Protein AF-A0A7S7NWV6-F1 (afdb_monomer_lite)

Radius of gyration: 22.55 Å; chains: 1; bounding box: 55×30×68 Å

Foldseek 3Di:
DWDWDLVPKDKDFKDFADFFDWDFDPQWKIKTKHGKIKIKIKTKIADDDFFAFQQWKKWAKFKKKAWQFWKFKWADPDQLQAIKIWGPGHRAMFTAADPPDPARGNFHEDPDDLDDEGMDIGDRNHGQHPVRMDIGMYMYMDMDMDIDTQWDQQPPRRGITGTFKTWTKMKMKMWIWMAGSVRDIWTSKIWIKMFTWIWGWDADPVRGIDTDDTPDTHIDTPRDIDGTADPPPNGGPCSRPPVGHHPVPDDPPSIDMDGDSDGDD

pLDDT: mean 85.62, std 13.42, range [35.78, 97.75]

Organism: Paludibaculum fermentans (NCBI:txid1473598)

Structure (mmCIF, N/CA/C/O backbone):
data_AF-A0A7S7NWV6-F1
#
_entry.id   AF-A0A7S7NWV6-F1
#
loop_
_atom_site.group_PDB
_atom_site.id
_atom_site.type_symbol
_atom_site.label_atom_id
_atom_site.label_alt_id
_atom_site.label_comp_id
_atom_site.label_asym_id
_atom_site.label_entity_id
_atom_site.label_seq_id
_atom_site.pdbx_PDB_ins_code
_atom_site.Cartn_x
_atom_site.Cartn_y
_atom_site.Cartn_z
_atom_site.occupancy
_atom_site.B_iso_or_equiv
_atom_site.auth_seq_id
_atom_site.auth_comp_id
_atom_site.auth_asym_id
_atom_site.auth_atom_id
_atom_site.pdbx_PDB_model_num
ATOM 1 N N . MET A 1 1 ? 13.668 2.605 -32.576 1.00 64.75 1 MET A N 1
ATOM 2 C CA . MET A 1 1 ? 12.872 3.018 -31.399 1.00 64.75 1 MET A CA 1
ATOM 3 C C . MET A 1 1 ? 13.560 2.410 -30.192 1.00 64.75 1 MET A C 1
ATOM 5 O O . MET A 1 1 ? 13.943 1.255 -30.305 1.00 64.75 1 MET A O 1
ATOM 9 N N . ALA A 1 2 ? 13.791 3.171 -29.120 1.00 67.25 2 ALA A N 1
ATOM 10 C CA . ALA A 1 2 ? 14.415 2.619 -27.915 1.00 67.25 2 ALA A CA 1
ATOM 11 C C . ALA A 1 2 ? 13.516 1.540 -27.298 1.00 67.25 2 ALA A C 1
ATOM 13 O O . ALA A 1 2 ? 12.295 1.712 -27.275 1.00 67.25 2 ALA A O 1
ATOM 14 N N . VAL A 1 3 ? 14.117 0.464 -26.799 1.00 74.62 3 VAL A N 1
ATOM 15 C CA . VAL A 1 3 ? 13.415 -0.651 -26.152 1.00 74.62 3 VAL A CA 1
ATOM 16 C C . VAL A 1 3 ? 13.916 -0.768 -24.713 1.00 74.62 3 VAL A C 1
ATOM 18 O O . VAL A 1 3 ? 15.079 -0.483 -24.426 1.00 74.62 3 VAL A O 1
ATOM 21 N N . VAL A 1 4 ? 13.042 -1.159 -23.786 1.00 73.69 4 VAL A N 1
ATOM 22 C CA . VAL A 1 4 ? 13.462 -1.506 -22.421 1.00 73.69 4 VAL A CA 1
ATOM 23 C C . VAL A 1 4 ? 14.217 -2.823 -22.469 1.00 73.69 4 VAL A C 1
ATOM 25 O O . VAL A 1 4 ? 13.665 -3.835 -22.905 1.00 73.69 4 VAL A O 1
ATOM 28 N N . ASP A 1 5 ? 15.455 -2.831 -21.984 1.00 76.19 5 ASP A N 1
ATOM 29 C CA . ASP A 1 5 ? 16.195 -4.079 -21.856 1.00 76.19 5 ASP A CA 1
ATOM 30 C C . ASP A 1 5 ? 15.839 -4.777 -20.544 1.00 76.19 5 ASP A C 1
ATOM 32 O O . ASP A 1 5 ? 16.356 -4.468 -19.468 1.00 76.19 5 ASP A O 1
ATOM 36 N N . LEU A 1 6 ? 14.954 -5.764 -20.654 1.00 69.38 6 LEU A N 1
ATOM 37 C CA . LEU A 1 6 ? 14.535 -6.597 -19.531 1.00 69.38 6 LEU A CA 1
ATOM 38 C C . LEU A 1 6 ? 15.690 -7.415 -18.930 1.00 69.38 6 LEU A C 1
ATOM 40 O O . LEU A 1 6 ? 15.583 -7.834 -17.776 1.00 69.38 6 LEU A O 1
ATOM 44 N N . ASN A 1 7 ? 16.782 -7.636 -19.671 1.00 66.81 7 ASN A N 1
ATOM 45 C CA . ASN A 1 7 ? 17.938 -8.399 -19.196 1.00 66.81 7 ASN A CA 1
ATOM 46 C C . ASN A 1 7 ? 18.881 -7.569 -18.314 1.00 66.81 7 ASN A C 1
ATOM 48 O O . ASN A 1 7 ? 19.654 -8.149 -17.557 1.00 66.81 7 ASN A O 1
ATOM 52 N N . ASN A 1 8 ? 18.807 -6.237 -18.383 1.00 69.19 8 ASN A N 1
ATOM 53 C CA . ASN A 1 8 ? 19.641 -5.317 -17.600 1.00 69.19 8 ASN A CA 1
ATOM 54 C C . ASN A 1 8 ? 18.830 -4.470 -16.611 1.00 69.19 8 ASN A C 1
ATOM 56 O O . ASN A 1 8 ? 19.295 -3.447 -16.116 1.00 69.19 8 ASN A O 1
ATOM 60 N N . LEU A 1 9 ? 17.619 -4.918 -16.292 1.00 82.38 9 LEU A N 1
ATOM 61 C CA . LEU A 1 9 ? 16.821 -4.357 -15.217 1.00 82.38 9 LEU A CA 1
ATOM 62 C C . LEU A 1 9 ? 17.357 -4.807 -13.856 1.00 82.38 9 LEU A C 1
ATOM 64 O O . LEU A 1 9 ? 17.294 -5.996 -13.519 1.00 82.38 9 LEU A O 1
ATOM 68 N N . VAL A 1 10 ? 17.773 -3.848 -13.032 1.00 83.62 10 VAL A N 1
ATOM 69 C CA . VAL A 1 10 ? 18.202 -4.108 -11.657 1.00 83.62 10 VAL A CA 1
ATOM 70 C C . VAL A 1 10 ? 17.206 -3.469 -10.704 1.00 83.62 10 VAL A C 1
ATOM 72 O O . VAL A 1 10 ? 17.190 -2.261 -10.517 1.00 83.62 10 VAL A O 1
ATOM 75 N N . MET A 1 11 ? 16.370 -4.293 -10.078 1.00 87.31 11 MET A N 1
ATOM 76 C CA . MET A 1 11 ? 15.555 -3.869 -8.942 1.00 87.31 11 MET A CA 1
ATOM 77 C C . MET A 1 11 ? 16.229 -4.351 -7.664 1.00 87.31 11 MET A C 1
ATOM 79 O O . MET A 1 11 ? 16.488 -5.552 -7.516 1.00 87.31 11 MET A O 1
ATOM 83 N N . THR A 1 12 ? 16.525 -3.428 -6.750 1.00 85.19 12 THR A N 1
ATOM 84 C CA . THR A 1 12 ? 17.048 -3.803 -5.438 1.00 85.19 12 THR A CA 1
ATOM 85 C C . THR A 1 12 ? 15.957 -4.530 -4.662 1.00 85.19 12 THR A C 1
ATOM 87 O O . THR A 1 12 ? 14.756 -4.342 -4.883 1.00 85.19 12 THR A O 1
ATOM 90 N N . ARG A 1 13 ? 16.360 -5.434 -3.763 1.00 87.50 13 ARG A N 1
ATOM 91 C CA . ARG A 1 13 ? 15.384 -6.075 -2.881 1.00 87.50 13 ARG A CA 1
ATOM 92 C C . ARG A 1 13 ? 14.704 -4.988 -2.043 1.00 87.50 13 ARG A C 1
ATOM 94 O O . ARG A 1 13 ? 15.428 -4.201 -1.434 1.00 87.50 13 ARG A O 1
ATOM 101 N N . PRO A 1 14 ? 13.361 -4.965 -1.977 1.00 92.12 14 PRO A N 1
ATOM 102 C CA . PRO A 1 14 ? 12.652 -4.058 -1.094 1.00 92.12 14 PRO A CA 1
ATOM 103 C C . PRO A 1 14 ? 13.135 -4.219 0.345 1.00 92.12 14 PRO A C 1
ATOM 105 O O . PRO A 1 14 ? 13.488 -5.324 0.772 1.00 92.12 14 PRO A O 1
ATOM 108 N N . VAL A 1 15 ? 13.135 -3.122 1.091 1.00 94.25 15 VAL A N 1
ATOM 109 C CA . VAL A 1 15 ? 13.582 -3.090 2.484 1.00 94.25 15 VAL A CA 1
ATOM 110 C C . VAL A 1 15 ? 12.490 -2.545 3.392 1.00 94.25 15 VAL A C 1
ATOM 112 O O . VAL A 1 15 ? 11.747 -1.636 3.023 1.00 94.25 15 VAL A O 1
ATOM 115 N N . VAL A 1 16 ? 12.414 -3.103 4.601 1.00 94.69 16 VAL A N 1
ATOM 116 C CA . VAL A 1 16 ? 11.597 -2.571 5.696 1.00 94.69 16 VAL A CA 1
ATOM 117 C C . VAL A 1 16 ? 12.458 -1.597 6.499 1.00 94.69 16 VAL A C 1
ATOM 119 O O . VAL A 1 16 ? 13.524 -1.975 6.987 1.00 94.69 16 VAL A O 1
ATOM 122 N N . ILE A 1 17 ? 12.009 -0.354 6.651 1.00 94.81 17 ILE A N 1
ATOM 123 C CA . ILE A 1 17 ? 12.721 0.705 7.369 1.00 94.81 17 ILE A CA 1
ATOM 124 C C . ILE A 1 17 ? 11.932 1.089 8.623 1.00 94.81 17 ILE A C 1
ATOM 126 O O . ILE A 1 17 ? 10.807 1.595 8.555 1.00 94.81 17 ILE A O 1
ATOM 130 N N . GLY A 1 18 ? 12.571 0.897 9.778 1.00 93.06 18 GLY A N 1
ATOM 131 C CA . GLY A 1 18 ? 12.013 1.228 11.087 1.00 93.06 18 GLY A CA 1
ATOM 132 C C . GLY A 1 18 ? 10.912 0.267 11.557 1.00 93.06 18 GLY A C 1
ATOM 133 O O . GLY A 1 18 ? 10.582 -0.705 10.876 1.00 93.06 18 GLY A O 1
ATOM 134 N N . PRO A 1 19 ? 10.357 0.500 12.756 1.00 94.25 19 PRO A N 1
ATOM 135 C CA . PRO A 1 19 ? 9.279 -0.315 13.290 1.00 94.25 19 PRO A CA 1
ATOM 136 C C . PRO A 1 19 ? 7.903 0.157 12.794 1.00 94.25 19 PRO A C 1
ATOM 138 O O . PRO A 1 19 ? 7.694 1.319 12.454 1.00 94.25 19 PRO A O 1
ATOM 141 N N . THR A 1 20 ? 6.922 -0.746 12.839 1.00 92.06 20 THR A N 1
ATOM 142 C CA . THR A 1 20 ? 5.502 -0.347 12.898 1.00 92.06 20 THR A CA 1
ATOM 143 C C . THR A 1 20 ? 5.280 0.370 14.220 1.00 92.06 20 THR A C 1
ATOM 145 O O . THR A 1 20 ? 5.753 -0.137 15.222 1.00 92.06 20 THR A O 1
ATOM 148 N N . GLU A 1 21 ? 4.595 1.502 14.280 1.00 93.00 21 GLU A N 1
ATOM 149 C CA . GLU A 1 21 ? 4.395 2.353 15.461 1.00 93.00 21 GLU A CA 1
ATOM 150 C C . GLU A 1 21 ? 2.905 2.508 15.785 1.00 93.00 21 GLU A C 1
ATOM 152 O O . GLU A 1 21 ? 2.052 2.439 14.900 1.00 93.00 21 GLU A O 1
ATOM 157 N N . ILE A 1 22 ? 2.604 2.721 17.069 1.00 90.88 22 ILE A N 1
ATOM 158 C CA . ILE A 1 22 ? 1.273 3.086 17.554 1.00 90.88 22 ILE A CA 1
ATOM 159 C C . ILE A 1 22 ? 1.381 4.451 18.217 1.00 90.88 22 ILE A C 1
ATOM 161 O O . ILE A 1 22 ? 1.966 4.567 19.295 1.00 90.88 22 ILE A O 1
ATOM 165 N N . ASP A 1 23 ? 0.767 5.452 17.597 1.00 89.75 23 ASP A N 1
ATOM 166 C CA . ASP A 1 23 ? 0.730 6.809 18.128 1.00 89.75 23 ASP A CA 1
ATOM 167 C C . ASP A 1 23 ? -0.620 7.090 18.780 1.00 89.75 23 ASP A C 1
ATOM 169 O O . ASP A 1 23 ? -1.681 6.982 18.163 1.00 89.75 23 ASP A O 1
ATOM 173 N N . LEU A 1 24 ? -0.581 7.466 20.056 1.00 84.69 24 LEU A N 1
ATOM 174 C CA . LEU A 1 24 ? -1.758 7.854 20.827 1.00 84.69 24 LEU A CA 1
ATOM 175 C C . LEU A 1 24 ? -1.898 9.382 20.792 1.00 84.69 24 LEU A C 1
ATOM 177 O O . LEU A 1 24 ? -1.331 10.081 21.636 1.00 84.69 24 LEU A O 1
ATOM 181 N N . HIS A 1 25 ? -2.670 9.907 19.840 1.00 78.44 25 HIS A N 1
ATOM 182 C CA . HIS A 1 25 ? -2.920 11.348 19.708 1.00 78.44 25 HIS A CA 1
ATOM 183 C C . HIS A 1 25 ? -3.892 11.830 20.781 1.00 78.44 25 HIS A C 1
ATOM 185 O O . HIS A 1 25 ? -5.089 11.564 20.672 1.00 78.44 25 HIS A O 1
ATOM 191 N N . LEU A 1 26 ? -3.368 12.511 21.812 1.00 65.12 26 LEU A N 1
ATOM 192 C CA . LEU A 1 26 ? -4.069 13.297 22.853 1.00 65.12 26 LEU A CA 1
ATOM 193 C C . LEU A 1 26 ? -5.529 12.882 23.154 1.00 65.12 26 LEU A C 1
ATOM 195 O O . LEU A 1 26 ? -6.420 13.714 23.265 1.00 65.12 26 LEU A O 1
ATOM 199 N N . GLY A 1 27 ? -5.790 11.580 23.302 1.00 64.44 27 GLY A N 1
ATOM 200 C CA . GLY A 1 27 ? -7.101 11.048 23.677 1.00 64.44 27 GLY A CA 1
ATOM 201 C C . GLY A 1 27 ? -8.178 11.001 22.585 1.00 64.44 27 GLY A C 1
ATOM 202 O O . GLY A 1 27 ? -9.287 10.580 22.908 1.00 64.44 27 GLY A O 1
ATOM 203 N N . HIS A 1 28 ? -7.896 11.350 21.325 1.00 80.19 28 HIS A N 1
ATOM 204 C CA . HIS A 1 28 ? -8.899 11.364 20.244 1.00 80.19 28 HIS A CA 1
ATOM 205 C C . HIS A 1 28 ? -8.789 10.179 19.280 1.00 80.19 28 HIS A C 1
ATOM 207 O O . HIS A 1 28 ? -9.811 9.635 18.850 1.00 80.19 28 HIS A O 1
ATOM 213 N N . ALA A 1 29 ? -7.566 9.758 18.959 1.00 89.38 29 ALA A N 1
ATOM 214 C CA . ALA A 1 29 ? -7.330 8.655 18.039 1.00 89.38 29 ALA A CA 1
ATOM 215 C C . ALA A 1 29 ? -6.065 7.870 18.395 1.00 89.38 29 ALA A C 1
ATOM 217 O O . ALA A 1 29 ? -5.102 8.407 18.944 1.00 89.38 29 ALA A O 1
ATOM 218 N N . VAL A 1 30 ? -6.090 6.590 18.048 1.00 91.31 30 VAL A N 1
ATOM 219 C CA . VAL A 1 30 ? -4.920 5.731 17.921 1.00 91.31 30 VAL A CA 1
ATOM 220 C C . VAL A 1 30 ? -4.566 5.681 16.444 1.00 91.31 30 VAL A C 1
ATOM 222 O O . VAL A 1 30 ? -5.422 5.366 15.623 1.00 91.31 30 VAL A O 1
ATOM 225 N N . GLN A 1 31 ? -3.327 6.003 16.096 1.00 91.81 31 GLN A N 1
ATOM 226 C CA . GLN A 1 31 ? -2.833 5.896 14.731 1.00 91.81 31 GLN A CA 1
ATOM 227 C C . GLN A 1 31 ? -1.877 4.710 14.640 1.00 91.81 31 GLN A C 1
ATOM 229 O O . GLN A 1 31 ? -0.793 4.730 15.223 1.00 91.81 31 GLN A O 1
ATOM 234 N N . LEU A 1 32 ? -2.284 3.679 13.902 1.00 92.12 32 LEU A N 1
ATOM 235 C CA . LEU A 1 32 ? -1.377 2.635 13.447 1.00 92.12 32 LEU A CA 1
ATOM 236 C C . LEU A 1 32 ? -0.550 3.211 12.302 1.00 92.12 32 LEU A C 1
ATOM 238 O O . LEU A 1 32 ? -1.115 3.657 11.307 1.00 92.12 32 LEU A O 1
ATOM 242 N N . LYS A 1 33 ? 0.773 3.219 12.444 1.00 92.75 33 LYS A N 1
ATOM 243 C CA . LYS A 1 33 ? 1.711 3.609 11.389 1.00 92.75 33 LYS A CA 1
ATOM 244 C C . LYS A 1 33 ? 2.568 2.401 11.066 1.00 92.75 33 LYS A C 1
ATOM 246 O O . LYS A 1 33 ? 3.283 1.926 11.941 1.00 92.75 33 LYS A O 1
ATOM 251 N N . SER A 1 34 ? 2.524 1.886 9.848 1.00 93.69 34 SER A N 1
ATOM 252 C CA . SER A 1 34 ? 3.386 0.764 9.481 1.00 93.69 34 SER A CA 1
ATOM 253 C C . SER A 1 34 ? 4.875 1.141 9.570 1.00 93.69 34 SER A C 1
ATOM 255 O O . SER A 1 34 ? 5.255 2.323 9.630 1.00 93.69 34 SER A O 1
ATOM 257 N N . ALA A 1 35 ? 5.730 0.117 9.536 1.00 94.06 35 ALA A N 1
ATOM 258 C CA . ALA A 1 35 ? 7.106 0.311 9.095 1.00 94.06 35 ALA A CA 1
ATOM 259 C C . ALA A 1 35 ? 7.098 0.801 7.640 1.00 94.06 35 ALA A C 1
ATOM 261 O O . ALA A 1 35 ? 6.171 0.488 6.887 1.00 94.06 35 ALA A O 1
ATOM 262 N N . ARG A 1 36 ? 8.115 1.567 7.246 1.00 94.44 36 ARG A N 1
ATOM 263 C CA . ARG A 1 36 ? 8.219 2.033 5.861 1.00 94.44 36 ARG A CA 1
ATOM 264 C C . ARG A 1 36 ? 8.681 0.882 4.975 1.00 94.44 36 ARG A C 1
ATOM 266 O O . ARG A 1 36 ? 9.603 0.165 5.358 1.00 94.44 36 ARG A O 1
ATOM 273 N N . ILE A 1 37 ? 8.093 0.733 3.798 1.00 94.44 37 ILE A N 1
ATOM 274 C CA . ILE A 1 37 ? 8.657 -0.075 2.718 1.00 94.44 37 ILE A CA 1
ATOM 275 C C . ILE A 1 37 ? 9.343 0.859 1.743 1.00 94.44 37 ILE A C 1
ATOM 277 O O . ILE A 1 37 ? 8.758 1.854 1.330 1.00 94.44 37 ILE A O 1
ATOM 281 N N . ARG A 1 38 ? 10.572 0.524 1.357 1.00 94.00 38 ARG A N 1
ATOM 282 C CA . ARG A 1 38 ? 11.276 1.199 0.270 1.00 94.00 38 ARG A CA 1
ATOM 283 C C . ARG A 1 38 ? 11.664 0.195 -0.799 1.00 94.00 38 ARG A C 1
ATOM 285 O O . ARG A 1 38 ? 12.173 -0.880 -0.481 1.00 94.00 38 ARG A O 1
ATOM 292 N N . ALA A 1 39 ? 11.445 0.570 -2.052 1.00 93.94 39 ALA A N 1
ATOM 293 C CA . ALA A 1 39 ? 11.905 -0.177 -3.211 1.00 93.94 39 ALA A CA 1
ATOM 294 C C . ALA A 1 39 ? 12.554 0.777 -4.212 1.00 93.94 39 ALA A C 1
ATOM 296 O O . ALA A 1 39 ? 12.049 1.874 -4.452 1.00 93.94 39 ALA A O 1
ATOM 297 N N . GLU A 1 40 ? 13.666 0.341 -4.792 1.00 93.75 40 GLU A N 1
ATOM 298 C CA . GLU A 1 40 ? 14.463 1.112 -5.740 1.00 93.75 40 GLU A CA 1
ATOM 299 C C . GLU A 1 40 ? 14.782 0.239 -6.957 1.00 93.75 40 GLU A C 1
ATOM 301 O O . GLU A 1 40 ? 14.931 -0.984 -6.848 1.00 93.75 40 GLU A O 1
ATOM 306 N N . ALA A 1 41 ? 14.876 0.849 -8.133 1.00 92.81 41 ALA A N 1
ATOM 307 C CA . ALA A 1 41 ? 15.274 0.150 -9.341 1.00 92.81 41 ALA A CA 1
ATOM 308 C C . ALA A 1 41 ? 15.989 1.067 -10.326 1.00 92.81 41 ALA A C 1
ATOM 310 O O . ALA A 1 41 ? 15.588 2.208 -10.534 1.00 92.81 41 ALA A O 1
ATOM 311 N N . ASP A 1 42 ? 16.980 0.501 -10.998 1.00 91.19 42 ASP A N 1
ATOM 312 C CA . ASP A 1 42 ? 17.606 1.077 -12.173 1.00 91.19 42 ASP A CA 1
ATOM 313 C C . ASP A 1 42 ? 17.025 0.401 -13.416 1.00 91.19 42 ASP A C 1
ATOM 315 O O . ASP A 1 42 ? 17.098 -0.822 -13.593 1.00 91.19 42 ASP A O 1
ATOM 319 N N . VAL A 1 43 ? 16.417 1.209 -14.282 1.00 88.31 43 VAL A N 1
ATOM 320 C CA . VAL A 1 43 ? 15.821 0.773 -15.544 1.00 88.31 43 VAL A CA 1
ATOM 321 C C . VAL A 1 43 ? 16.665 1.289 -16.698 1.00 88.31 43 VAL A C 1
ATOM 323 O O . VAL A 1 43 ? 16.827 2.498 -16.861 1.00 88.31 43 VAL A O 1
ATOM 326 N N . THR A 1 44 ? 17.179 0.380 -17.525 1.00 87.38 44 THR A N 1
ATOM 327 C CA . THR A 1 44 ? 17.987 0.736 -18.695 1.00 87.38 44 THR A CA 1
ATOM 328 C C . THR A 1 44 ? 17.198 0.580 -19.994 1.00 87.38 44 THR A C 1
ATOM 330 O O . THR A 1 44 ? 16.687 -0.491 -20.321 1.00 87.38 44 THR A O 1
ATOM 333 N N . LEU A 1 45 ? 17.141 1.662 -20.768 1.00 82.75 45 LEU A N 1
ATOM 334 C CA . LEU A 1 45 ? 16.754 1.651 -22.175 1.00 82.75 45 LEU A CA 1
ATOM 335 C C . LEU A 1 45 ? 17.970 1.311 -23.042 1.00 82.75 45 LEU A C 1
ATOM 337 O O . LEU A 1 45 ? 19.043 1.896 -22.855 1.00 82.75 45 LEU A O 1
ATOM 341 N N . MET A 1 46 ? 17.790 0.403 -24.002 1.00 77.94 46 MET A N 1
ATOM 342 C CA . MET A 1 46 ? 18.808 -0.005 -24.975 1.00 77.94 46 MET A CA 1
ATOM 343 C C . MET A 1 46 ? 18.336 0.169 -26.418 1.00 77.94 46 MET A C 1
ATOM 345 O O . MET A 1 46 ? 17.184 0.525 -26.690 1.00 77.94 46 MET A O 1
ATOM 349 N N . ASP A 1 47 ? 19.279 -0.056 -27.335 1.00 68.06 47 ASP A N 1
ATOM 350 C CA . ASP A 1 47 ? 19.076 -0.124 -28.786 1.00 68.06 47 ASP A CA 1
ATOM 351 C C . ASP A 1 47 ? 18.456 1.144 -29.389 1.00 68.06 47 ASP A C 1
ATOM 353 O O . ASP A 1 47 ? 17.827 1.153 -30.451 1.00 68.06 47 ASP A O 1
ATOM 357 N N . GLY A 1 48 ? 18.663 2.264 -28.702 1.00 67.75 48 GLY A N 1
ATOM 358 C CA . GLY A 1 48 ? 18.410 3.579 -29.243 1.00 67.75 48 GLY A CA 1
ATOM 359 C C . GLY A 1 48 ? 19.468 3.969 -30.261 1.00 67.75 48 GLY A C 1
ATOM 360 O O . GLY A 1 48 ? 20.652 3.706 -30.063 1.00 67.75 48 GLY A O 1
ATOM 361 N N . ILE A 1 49 ? 19.061 4.662 -31.324 1.00 76.69 49 ILE A N 1
ATOM 362 C CA . ILE A 1 49 ? 20.020 5.321 -32.214 1.00 76.69 49 ILE A CA 1
ATOM 363 C C . ILE A 1 49 ? 20.711 6.409 -31.376 1.00 76.69 49 ILE A C 1
ATOM 365 O O . ILE A 1 49 ? 20.000 7.265 -30.838 1.00 76.69 49 ILE A O 1
ATOM 369 N N . PRO A 1 50 ? 22.045 6.404 -31.216 1.00 79.19 50 PRO A N 1
ATOM 370 C CA . PRO A 1 50 ? 22.743 7.467 -30.501 1.00 79.19 50 PRO A CA 1
ATOM 371 C C . PRO A 1 50 ? 22.326 8.856 -30.998 1.00 79.19 50 PRO A C 1
ATOM 373 O O . PRO A 1 50 ? 22.248 9.087 -32.204 1.00 79.19 50 PRO A O 1
ATOM 376 N N . GLY A 1 51 ? 22.007 9.772 -30.081 1.00 69.81 51 GLY A N 1
ATOM 377 C CA . GLY A 1 51 ? 21.515 11.114 -30.420 1.00 69.81 51 GLY A CA 1
ATOM 378 C C . GLY A 1 51 ? 20.039 11.192 -30.837 1.00 69.81 51 GLY A C 1
ATOM 379 O O . GLY A 1 51 ? 19.509 12.296 -30.943 1.00 69.81 51 GLY A O 1
ATOM 380 N N . SER A 1 52 ? 19.346 10.061 -31.016 1.00 77.31 52 SER A N 1
ATOM 381 C CA . SER A 1 52 ? 17.879 10.051 -31.073 1.00 77.31 52 SER A CA 1
ATOM 382 C C . SER A 1 52 ? 17.278 10.272 -29.686 1.00 77.31 52 SER A C 1
ATOM 384 O O . SER A 1 52 ? 17.968 10.175 -28.669 1.00 77.31 52 SER A O 1
ATOM 386 N N . PHE A 1 53 ? 15.987 10.581 -29.641 1.00 79.50 53 PHE A N 1
ATOM 387 C CA . PHE A 1 53 ? 15.309 10.938 -28.403 1.00 79.50 53 PHE A CA 1
ATOM 388 C C . PHE A 1 53 ? 14.456 9.800 -27.842 1.00 79.50 53 PHE A C 1
ATOM 390 O O . PHE A 1 53 ? 13.886 9.001 -28.585 1.00 79.50 53 PHE A O 1
ATOM 397 N N . THR A 1 54 ? 14.340 9.753 -26.515 1.00 71.12 54 THR A N 1
ATOM 398 C CA . THR A 1 54 ? 13.622 8.696 -25.781 1.00 71.12 54 THR A CA 1
ATOM 399 C C . THR A 1 54 ? 12.101 8.801 -25.909 1.00 71.12 54 THR A C 1
ATOM 401 O O . THR A 1 54 ? 11.410 7.801 -25.796 1.00 71.12 54 THR A O 1
ATOM 404 N N . GLY A 1 55 ? 11.557 9.979 -26.211 1.00 71.56 55 GLY A N 1
ATOM 405 C CA . GLY A 1 55 ? 10.167 10.118 -26.646 1.00 71.56 55 GLY A CA 1
ATOM 406 C C . GLY A 1 55 ? 9.081 9.917 -25.582 1.00 71.56 55 GLY A C 1
ATOM 407 O O . GLY A 1 55 ? 8.059 9.358 -25.926 1.00 71.56 55 GLY A O 1
ATOM 408 N N . SER A 1 56 ? 9.206 10.406 -24.343 1.00 84.25 56 SER A N 1
ATOM 409 C CA . SER A 1 56 ? 8.126 10.334 -23.319 1.00 84.25 56 SER A CA 1
ATOM 410 C C . SER A 1 56 ? 7.898 8.974 -22.649 1.00 84.25 56 SER A C 1
ATOM 412 O O . SER A 1 56 ? 6.799 8.716 -22.154 1.00 84.25 56 SER A O 1
ATOM 414 N N . TRP A 1 57 ? 8.918 8.114 -22.577 1.00 89.81 57 TRP A N 1
ATOM 415 C CA . TRP A 1 57 ? 8.865 6.941 -21.695 1.00 89.81 57 TRP A CA 1
ATOM 416 C C . TRP A 1 57 ? 8.563 7.339 -20.249 1.00 89.81 57 TRP A C 1
ATOM 418 O O . TRP A 1 57 ? 9.084 8.345 -19.758 1.00 89.81 57 TRP A O 1
ATOM 428 N N . LYS A 1 58 ? 7.783 6.504 -19.558 1.00 91.56 58 LYS A N 1
ATOM 429 C CA . LYS A 1 58 ? 7.584 6.611 -18.109 1.00 91.56 58 LYS A CA 1
ATOM 430 C C . LYS A 1 58 ? 8.049 5.357 -17.388 1.00 91.56 58 LYS A C 1
ATOM 432 O O . LYS A 1 58 ? 7.858 4.256 -17.900 1.00 91.56 58 LYS A O 1
ATOM 437 N N . PHE A 1 59 ? 8.593 5.529 -16.192 1.00 92.31 59 PHE 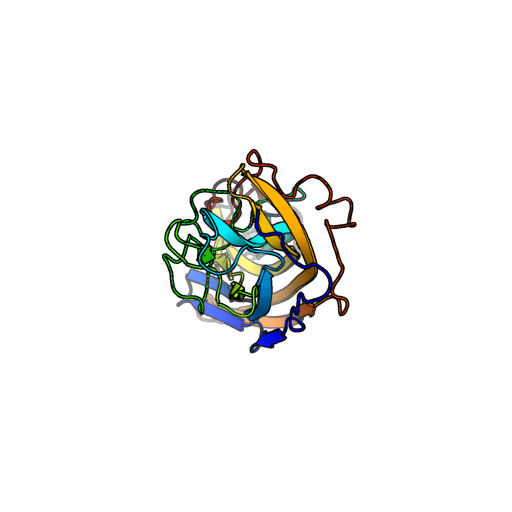A N 1
ATOM 438 C CA . PHE A 1 59 ? 9.011 4.456 -15.297 1.00 92.31 59 PHE A CA 1
ATOM 439 C C . PHE A 1 59 ? 8.537 4.766 -13.891 1.00 92.31 59 PHE A C 1
ATOM 441 O O . PHE A 1 59 ? 8.679 5.891 -13.424 1.00 92.31 59 PHE A O 1
ATOM 448 N N . GLY A 1 60 ? 8.006 3.778 -13.193 1.00 93.81 60 GLY A N 1
ATOM 449 C CA . GLY A 1 60 ? 7.545 3.997 -11.834 1.00 93.81 60 GLY A CA 1
ATOM 450 C C . GLY A 1 60 ? 6.925 2.755 -11.239 1.00 93.81 60 GLY A C 1
ATOM 451 O O . GLY A 1 60 ? 6.961 1.669 -11.823 1.00 93.81 60 GLY A O 1
ATOM 452 N N . PHE A 1 61 ? 6.341 2.941 -10.066 1.00 95.31 61 PHE A N 1
ATOM 453 C CA . PHE A 1 61 ? 5.645 1.884 -9.359 1.00 95.31 61 PHE A CA 1
ATOM 454 C C . PHE A 1 61 ? 4.136 2.030 -9.518 1.00 95.31 61 PHE A C 1
ATOM 456 O O . PHE A 1 61 ? 3.604 3.131 -9.622 1.00 95.31 61 PHE A O 1
ATOM 463 N N . ILE A 1 62 ? 3.459 0.895 -9.537 1.00 96.44 62 ILE A N 1
ATOM 464 C CA . ILE A 1 62 ? 2.014 0.733 -9.438 1.00 96.44 62 ILE A CA 1
ATOM 465 C C . ILE A 1 62 ? 1.796 -0.067 -8.156 1.00 96.44 62 ILE A C 1
ATOM 467 O O . ILE A 1 62 ? 2.444 -1.102 -7.984 1.00 96.44 62 ILE A O 1
ATOM 471 N N . GLN A 1 63 ? 0.906 0.375 -7.268 1.00 96.06 63 GLN A N 1
ATOM 472 C CA . GLN A 1 63 ? 0.584 -0.374 -6.056 1.00 96.06 63 GLN A CA 1
ATOM 473 C C . GLN A 1 63 ? -0.911 -0.672 -5.969 1.00 96.06 63 GLN A C 1
ATOM 475 O O . GLN A 1 63 ? -1.776 0.149 -6.284 1.00 96.06 63 GLN A O 1
ATOM 480 N N . LEU A 1 64 ? -1.201 -1.909 -5.586 1.00 96.25 64 LEU A N 1
ATOM 481 C CA . LEU A 1 64 ? -2.542 -2.410 -5.352 1.00 96.25 64 LEU A CA 1
ATOM 482 C C . LEU A 1 64 ? -2.630 -2.902 -3.910 1.00 96.25 64 LEU A C 1
ATOM 484 O O . LEU A 1 64 ? -1.718 -3.580 -3.439 1.00 96.25 64 LEU A O 1
ATOM 488 N N . GLU A 1 65 ? -3.743 -2.612 -3.247 1.00 95.19 65 GLU A N 1
ATOM 489 C CA . GLU A 1 65 ? -4.019 -3.023 -1.871 1.00 95.19 65 GLU A CA 1
ATOM 490 C C . GLU A 1 65 ? -5.273 -3.900 -1.826 1.00 95.19 65 GLU A C 1
ATOM 492 O O . GLU A 1 65 ? -6.279 -3.648 -2.492 1.00 95.19 65 GLU A O 1
ATOM 497 N N . TYR A 1 66 ? -5.218 -4.935 -0.995 1.00 93.25 66 TYR A N 1
ATOM 498 C CA . TYR A 1 66 ? -6.342 -5.774 -0.622 1.00 93.25 66 TYR A CA 1
ATOM 499 C C . TYR A 1 66 ? -6.439 -5.840 0.909 1.00 93.25 66 TYR A C 1
ATOM 501 O O . TYR A 1 66 ? -5.505 -6.289 1.579 1.00 93.25 66 TYR A O 1
ATOM 509 N N . SER A 1 67 ? -7.571 -5.418 1.481 1.00 88.25 67 SER A N 1
ATOM 510 C CA . SER A 1 67 ? -7.791 -5.431 2.934 1.00 88.25 67 SER A CA 1
ATOM 511 C C . SER A 1 67 ? -8.505 -6.716 3.364 1.00 88.25 67 SER A C 1
ATOM 513 O O . SER A 1 67 ? -9.678 -6.945 3.074 1.00 88.25 67 SER A O 1
ATOM 515 N N . GLU A 1 68 ? -7.813 -7.578 4.100 1.00 85.38 68 GLU A N 1
ATOM 516 C CA . GLU A 1 68 ? -8.418 -8.821 4.592 1.00 85.38 68 GLU A CA 1
ATOM 517 C C . GLU A 1 68 ? -9.262 -8.563 5.845 1.00 85.38 68 GLU A C 1
ATOM 519 O O . GLU A 1 68 ? -10.404 -9.024 5.950 1.00 85.38 68 GLU A O 1
ATOM 524 N N . THR A 1 69 ? -8.701 -7.786 6.775 1.00 90.06 69 THR A N 1
ATOM 525 C CA . THR A 1 69 ? -9.327 -7.371 8.031 1.00 90.06 69 THR A CA 1
ATOM 526 C C . THR A 1 69 ? -8.934 -5.934 8.357 1.00 90.06 69 THR A C 1
ATOM 528 O O . THR A 1 69 ? -7.794 -5.512 8.186 1.00 90.06 69 THR A O 1
ATOM 531 N N . ASN A 1 70 ? -9.900 -5.155 8.822 1.00 91.38 70 ASN A N 1
ATOM 532 C CA . ASN A 1 70 ? -9.687 -3.825 9.371 1.00 91.38 70 ASN A CA 1
ATOM 533 C C . ASN A 1 70 ? -10.874 -3.494 10.278 1.00 91.38 70 ASN A C 1
ATOM 535 O O . ASN A 1 70 ? -11.957 -3.137 9.800 1.00 91.38 70 ASN A O 1
ATOM 539 N N . TYR A 1 71 ? -10.725 -3.712 11.581 1.00 92.19 71 TYR A N 1
ATOM 540 C CA . TYR A 1 71 ? -11.799 -3.460 12.533 1.00 92.19 71 TYR A CA 1
ATOM 541 C C . TYR A 1 71 ? -11.280 -3.060 13.911 1.00 92.19 71 TYR A C 1
ATOM 543 O O . TYR A 1 71 ? -10.156 -3.364 14.307 1.00 92.19 71 TYR A O 1
ATOM 551 N N . ALA A 1 72 ? -12.160 -2.417 14.670 1.00 95.25 72 ALA A N 1
ATOM 552 C CA . ALA A 1 72 ? -11.951 -2.073 16.061 1.00 95.25 72 ALA A CA 1
ATOM 553 C C . ALA A 1 72 ? -13.174 -2.449 16.903 1.00 95.25 72 ALA A C 1
ATOM 555 O O . ALA A 1 72 ? -14.321 -2.172 16.542 1.00 95.25 72 ALA A O 1
ATOM 556 N N . ARG A 1 73 ? -12.928 -3.080 18.051 1.00 96.19 73 ARG A N 1
ATOM 557 C CA . ARG A 1 73 ? -13.938 -3.349 19.077 1.00 96.19 73 ARG A CA 1
ATOM 558 C C . ARG A 1 73 ? -13.844 -2.290 20.158 1.00 96.19 73 ARG A C 1
ATOM 560 O O . ARG A 1 73 ? -12.760 -1.994 20.666 1.00 96.19 73 ARG A O 1
ATOM 567 N N . TYR A 1 74 ? -15.005 -1.788 20.542 1.00 95.75 74 TYR A N 1
ATOM 568 C CA . TYR A 1 74 ? -15.175 -0.792 21.578 1.00 95.75 74 TYR A CA 1
ATOM 569 C C . TYR A 1 74 ? -16.026 -1.365 22.704 1.00 95.75 74 TYR A C 1
ATOM 571 O O . TYR A 1 74 ? -17.053 -1.995 22.446 1.00 95.75 74 TYR A O 1
ATOM 579 N N . ARG A 1 75 ? -15.630 -1.126 23.954 1.00 94.81 75 ARG A N 1
ATOM 580 C CA . ARG A 1 75 ? -16.345 -1.603 25.144 1.00 94.81 75 ARG A CA 1
ATOM 581 C C . ARG A 1 75 ? -16.705 -0.433 26.053 1.00 94.81 75 ARG A C 1
ATOM 583 O O . ARG A 1 75 ? -15.914 0.492 26.240 1.00 94.81 75 ARG A O 1
ATOM 590 N N . GLY A 1 76 ? -17.913 -0.447 26.601 1.00 92.94 76 GLY A N 1
ATOM 591 C CA . GLY A 1 76 ? -18.318 0.493 27.633 1.00 92.94 76 GLY A CA 1
ATOM 592 C C . GLY A 1 76 ? -17.657 0.208 28.987 1.00 92.94 76 GLY A C 1
ATOM 593 O O . GLY A 1 76 ? -17.223 -0.906 29.265 1.00 92.94 76 GLY A O 1
ATOM 594 N N . ARG A 1 77 ? -17.591 1.226 29.854 1.00 91.06 77 ARG A N 1
ATOM 595 C CA . ARG A 1 77 ? -17.042 1.092 31.222 1.00 91.06 77 ARG A CA 1
ATOM 596 C C . ARG A 1 77 ? -17.830 0.130 32.108 1.00 91.06 77 ARG A C 1
ATOM 598 O O . ARG A 1 77 ? -17.268 -0.465 33.018 1.00 91.06 77 ARG A O 1
ATOM 605 N N . GLN A 1 78 ? -19.130 0.032 31.868 1.00 92.12 78 GLN A N 1
ATOM 606 C CA . GLN A 1 78 ? -20.049 -0.835 32.590 1.00 92.12 78 GLN A CA 1
ATOM 607 C C . GLN A 1 78 ? -20.747 -1.752 31.594 1.00 92.12 78 GLN A C 1
ATOM 609 O O . GLN A 1 78 ? -20.851 -1.426 30.411 1.00 92.12 78 GLN A O 1
ATOM 614 N N . GLN A 1 79 ? -21.273 -2.873 32.079 1.00 91.00 79 GLN A N 1
ATOM 615 C CA . GLN A 1 79 ? -22.026 -3.806 31.245 1.00 91.00 79 GLN A CA 1
ATOM 616 C C . GLN A 1 79 ? -23.232 -3.132 30.566 1.00 91.00 79 GLN A C 1
ATOM 618 O O . GLN A 1 79 ? -23.468 -3.357 29.383 1.00 91.00 79 GLN A O 1
ATOM 623 N N . SER A 1 80 ? -23.927 -2.235 31.272 1.00 93.12 80 SER A N 1
ATOM 624 C CA . SER A 1 80 ? -25.066 -1.455 30.760 1.00 93.12 80 SER A CA 1
ATOM 625 C C . SER A 1 80 ? -24.712 -0.496 29.616 1.00 93.12 80 SER A C 1
ATOM 627 O O . SER A 1 80 ? -25.595 -0.068 28.881 1.00 93.12 80 SER A O 1
ATOM 629 N N . HIS A 1 81 ? -23.433 -0.153 29.437 1.00 93.62 81 HIS A N 1
ATOM 630 C CA . HIS A 1 81 ? -22.987 0.734 28.360 1.00 93.62 81 HIS A CA 1
ATOM 631 C C . HIS A 1 81 ? -22.796 -0.014 27.024 1.00 93.62 81 HIS A C 1
ATOM 633 O O . HIS A 1 81 ? -22.621 0.632 25.987 1.00 93.62 81 HIS A O 1
ATOM 639 N N . GLY A 1 82 ? -22.817 -1.352 27.039 1.00 93.56 82 GLY A N 1
ATOM 640 C CA . GLY A 1 82 ? -22.728 -2.197 25.847 1.00 93.56 82 GLY A CA 1
ATOM 641 C C . GLY A 1 82 ? -21.351 -2.228 25.173 1.00 93.56 82 GLY A C 1
ATOM 642 O O . GLY A 1 82 ? -20.326 -1.831 25.742 1.00 93.56 82 GLY A O 1
ATOM 643 N N . SER A 1 83 ? -21.337 -2.729 23.935 1.00 93.88 83 SER A N 1
ATOM 644 C CA . SER A 1 83 ? -20.151 -2.808 23.077 1.00 93.88 83 SER A CA 1
ATOM 645 C C . SER A 1 83 ? -20.489 -2.463 21.627 1.00 93.88 83 SER A C 1
ATOM 647 O O . SER A 1 83 ? -21.632 -2.604 21.191 1.00 93.88 83 SER A O 1
ATOM 649 N N . THR A 1 84 ? -19.492 -2.009 20.872 1.00 93.75 84 THR A N 1
ATOM 650 C CA . THR A 1 84 ? -19.651 -1.649 19.460 1.00 93.75 84 THR A CA 1
ATOM 651 C C . THR A 1 84 ? -18.505 -2.225 18.639 1.00 93.75 84 THR A C 1
ATOM 653 O O . THR A 1 84 ? -17.337 -2.089 19.008 1.00 93.75 84 THR A O 1
ATOM 656 N N . LEU A 1 85 ? -18.831 -2.844 17.504 1.00 93.06 85 LEU A N 1
ATOM 657 C CA . LEU A 1 85 ? -17.859 -3.220 16.482 1.00 93.06 85 LEU A CA 1
ATOM 658 C C . LEU A 1 85 ? -17.893 -2.176 15.366 1.00 93.06 85 LEU A C 1
ATOM 660 O O . LEU A 1 85 ? -18.936 -1.950 14.754 1.00 93.06 85 LEU A O 1
ATOM 664 N N . SER A 1 86 ? -16.743 -1.563 15.107 1.00 90.62 86 SER A N 1
ATOM 665 C CA . SER A 1 86 ? -16.505 -0.710 13.946 1.00 90.62 86 SER A CA 1
ATOM 666 C C . SER A 1 86 ? -15.674 -1.497 12.944 1.00 90.62 86 SER A C 1
ATOM 668 O O . SER A 1 86 ? -14.583 -1.952 13.291 1.00 90.62 86 SER A O 1
ATOM 670 N N . THR A 1 87 ? -16.173 -1.689 11.726 1.00 87.62 87 THR A N 1
ATOM 671 C CA . THR A 1 87 ? -15.415 -2.350 10.659 1.00 87.62 87 THR A CA 1
ATOM 672 C C . THR A 1 87 ? -15.290 -1.445 9.445 1.00 87.62 87 THR A C 1
ATOM 674 O O . THR A 1 87 ? -16.265 -0.854 8.984 1.00 87.62 87 THR A O 1
ATOM 677 N N . SER A 1 88 ? -14.070 -1.373 8.933 1.00 81.44 88 SER A N 1
ATOM 678 C CA . SER A 1 88 ? -13.700 -0.803 7.640 1.00 81.44 88 SER A CA 1
ATOM 679 C C . SER A 1 88 ? -13.012 -1.863 6.778 1.00 81.44 88 SER A C 1
ATOM 681 O O . SER A 1 88 ? -12.237 -1.529 5.886 1.00 81.44 88 SER A O 1
ATOM 683 N N . THR A 1 89 ? -13.260 -3.146 7.070 1.00 78.69 89 THR A N 1
ATOM 684 C CA . THR A 1 89 ? -12.700 -4.281 6.331 1.00 78.69 89 THR A CA 1
ATOM 685 C C . THR A 1 89 ? -13.205 -4.251 4.895 1.00 78.69 89 THR A C 1
ATOM 687 O O . THR A 1 89 ? -14.415 -4.274 4.663 1.00 78.69 89 THR A O 1
ATOM 690 N N . ARG A 1 90 ? -12.283 -4.243 3.930 1.00 70.31 90 ARG A N 1
ATOM 691 C CA . ARG A 1 90 ? -12.602 -4.195 2.499 1.00 70.31 90 ARG A CA 1
ATOM 692 C C . ARG A 1 90 ? -12.061 -5.433 1.815 1.00 70.31 90 ARG A C 1
ATOM 694 O O . ARG A 1 90 ? -10.959 -5.408 1.285 1.00 70.31 90 ARG A O 1
ATOM 701 N N . ARG A 1 91 ? -12.869 -6.492 1.751 1.00 83.75 91 ARG A N 1
ATOM 702 C CA . ARG A 1 91 ? -12.547 -7.709 0.980 1.00 83.75 91 ARG A CA 1
ATOM 703 C C . ARG A 1 91 ? -12.671 -7.489 -0.534 1.00 83.75 91 ARG A C 1
ATOM 705 O O . ARG A 1 91 ? -13.304 -8.264 -1.243 1.00 83.75 91 ARG A O 1
ATOM 712 N N . PHE A 1 92 ? -12.143 -6.372 -1.012 1.00 84.31 92 PHE A N 1
ATOM 713 C CA . PHE A 1 92 ? -12.091 -5.987 -2.406 1.00 84.31 92 PHE A CA 1
ATOM 714 C C . PHE A 1 92 ? -10.796 -5.222 -2.663 1.00 84.31 92 PHE A C 1
ATOM 716 O O . PHE A 1 92 ? -10.201 -4.637 -1.759 1.00 84.31 92 PHE A O 1
ATOM 723 N N . LEU A 1 93 ? -10.368 -5.253 -3.918 1.00 92.44 93 LEU A N 1
ATOM 724 C CA . LEU A 1 93 ? -9.133 -4.633 -4.357 1.00 92.44 93 LEU A CA 1
ATOM 725 C C . LEU A 1 93 ? -9.298 -3.119 -4.518 1.00 92.44 93 LEU A C 1
ATOM 727 O O . LEU A 1 93 ? -10.303 -2.654 -5.063 1.00 92.44 93 LEU A O 1
ATOM 731 N N . VAL A 1 94 ? -8.289 -2.364 -4.097 1.00 92.19 94 VAL A N 1
ATOM 732 C CA . VAL A 1 94 ? -8.190 -0.919 -4.305 1.00 92.19 94 VAL A CA 1
ATOM 733 C C . VAL A 1 94 ? -6.831 -0.547 -4.892 1.00 92.19 94 VAL A C 1
ATOM 735 O O . VAL A 1 94 ? -5.855 -1.294 -4.817 1.00 92.19 94 VAL A O 1
ATOM 738 N N . ARG A 1 95 ? -6.790 0.632 -5.502 1.00 92.44 95 ARG A N 1
ATOM 739 C CA . ARG A 1 95 ? -5.574 1.340 -5.879 1.00 92.44 95 ARG A CA 1
ATOM 740 C C . ARG A 1 95 ? -4.959 1.941 -4.640 1.00 92.44 95 ARG A C 1
ATOM 742 O O . ARG A 1 95 ? -5.624 2.717 -3.961 1.00 92.44 95 ARG A O 1
ATOM 749 N N . ASP A 1 96 ? -3.704 1.630 -4.389 1.00 91.06 96 ASP A N 1
ATOM 750 C CA . ASP A 1 96 ? -2.933 2.396 -3.431 1.00 91.06 96 ASP A CA 1
ATOM 751 C C . ASP A 1 96 ? -2.061 3.358 -4.226 1.00 91.06 96 ASP A C 1
ATOM 753 O O . ASP A 1 96 ? -1.132 2.955 -4.920 1.00 91.06 96 ASP A O 1
ATOM 757 N N . THR A 1 97 ? -2.478 4.614 -4.268 1.00 86.75 97 THR A N 1
ATOM 758 C CA . THR A 1 97 ? -1.818 5.675 -5.024 1.00 86.75 97 THR A CA 1
ATOM 759 C C . THR A 1 97 ? -1.807 6.922 -4.161 1.00 86.75 97 THR A C 1
ATOM 761 O O . THR A 1 97 ? -2.767 7.191 -3.425 1.00 86.75 97 THR A O 1
ATOM 764 N N . ASP A 1 98 ? -0.740 7.702 -4.276 1.00 80.06 98 ASP A N 1
ATOM 765 C CA . ASP A 1 98 ? -0.687 9.055 -3.747 1.00 80.06 98 ASP A CA 1
ATOM 766 C C . ASP A 1 98 ? -1.903 9.834 -4.275 1.00 80.06 98 ASP A C 1
ATOM 768 O O . ASP A 1 98 ? -2.264 9.743 -5.450 1.00 80.06 98 ASP A O 1
ATOM 772 N N . GLU A 1 99 ? -2.580 10.566 -3.393 1.00 68.50 99 GLU A N 1
ATOM 773 C CA . GLU A 1 99 ? -3.802 11.313 -3.717 1.00 68.50 99 GLU A CA 1
ATOM 774 C C . GLU A 1 99 ? -3.590 12.371 -4.811 1.00 68.50 99 GLU A C 1
ATOM 776 O O . GLU A 1 99 ? -4.539 12.794 -5.472 1.00 68.50 99 GLU A O 1
ATOM 781 N N . THR A 1 100 ? -2.339 12.781 -5.019 1.00 72.19 100 THR A N 1
ATOM 782 C CA . THR A 1 100 ? -1.940 13.737 -6.051 1.00 72.19 100 THR A CA 1
ATOM 783 C C . THR A 1 100 ? -1.546 13.072 -7.371 1.00 72.19 100 THR A C 1
ATOM 785 O O . THR A 1 100 ? -1.316 13.771 -8.363 1.00 72.19 100 THR A O 1
ATOM 788 N N . ALA A 1 101 ? -1.476 11.737 -7.420 1.00 73.12 101 ALA A N 1
ATOM 789 C CA . ALA A 1 101 ? -1.166 11.007 -8.637 1.00 73.12 101 ALA A CA 1
ATOM 790 C C . ALA A 1 101 ? -2.382 11.027 -9.588 1.00 73.12 101 ALA A C 1
ATOM 792 O O . ALA A 1 101 ? -3.469 10.575 -9.228 1.00 73.12 101 ALA A O 1
ATOM 793 N N . PRO A 1 102 ? -2.235 11.535 -10.825 1.00 65.88 102 PRO A N 1
ATOM 794 C CA . PRO A 1 102 ? -3.366 11.723 -11.736 1.00 65.88 102 PRO A CA 1
ATOM 795 C C . PRO A 1 102 ? -3.844 10.433 -12.432 1.00 65.88 102 PRO A C 1
ATOM 797 O O . PRO A 1 102 ? -4.746 10.505 -13.263 1.00 65.88 102 PRO A O 1
ATOM 800 N N . ASP A 1 103 ? -3.218 9.279 -12.179 1.00 81.50 103 ASP A N 1
ATOM 801 C CA . ASP A 1 103 ? -3.422 8.045 -12.952 1.00 81.50 103 ASP A CA 1
ATOM 802 C C . ASP A 1 103 ? -3.032 6.797 -12.128 1.00 81.50 103 ASP A C 1
ATOM 804 O O . ASP A 1 103 ? -2.898 6.843 -10.911 1.00 81.50 103 ASP A O 1
ATOM 808 N N . ILE A 1 104 ? -2.803 5.671 -12.798 1.00 90.50 104 ILE A N 1
ATOM 809 C CA . ILE A 1 104 ? -2.422 4.375 -12.237 1.00 90.50 104 ILE A CA 1
ATOM 810 C C . ILE A 1 104 ? -1.050 4.318 -11.536 1.00 90.50 104 ILE A C 1
ATOM 812 O O . ILE A 1 104 ? -0.647 3.255 -11.060 1.00 90.50 104 ILE A O 1
ATOM 816 N N . TRP A 1 105 ? -0.282 5.397 -11.535 1.00 93.31 105 TRP A N 1
ATOM 817 C CA . TRP A 1 105 ? 1.036 5.400 -10.916 1.00 93.31 105 TRP A CA 1
ATOM 818 C C . TRP A 1 105 ? 0.921 5.638 -9.414 1.00 93.31 105 TRP A C 1
ATOM 820 O O . TRP A 1 105 ? 0.079 6.412 -8.974 1.00 93.31 105 TRP A O 1
ATOM 830 N N . TYR A 1 106 ? 1.776 4.978 -8.635 1.00 92.25 106 TYR A N 1
ATOM 831 C CA . TYR A 1 106 ? 1.810 5.124 -7.184 1.00 92.25 106 TYR A CA 1
ATOM 832 C C . TYR A 1 106 ? 2.132 6.566 -6.782 1.00 92.25 106 TYR A C 1
ATOM 834 O O . TYR A 1 106 ? 1.381 7.175 -6.034 1.00 92.25 10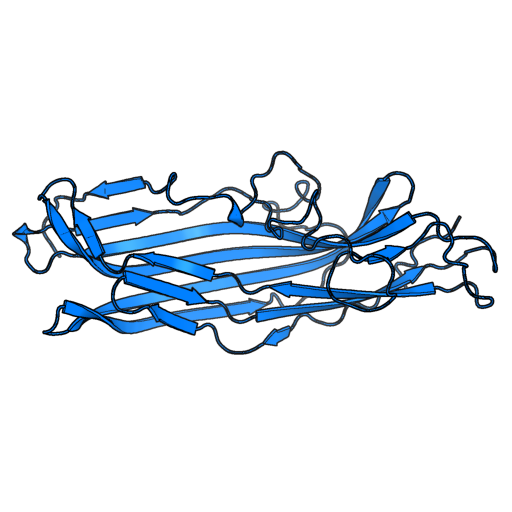6 TYR A O 1
ATOM 842 N N . ASP A 1 107 ? 3.211 7.127 -7.327 1.00 88.69 107 ASP A N 1
ATOM 843 C CA . ASP A 1 107 ? 3.645 8.499 -7.068 1.00 88.69 107 ASP A CA 1
ATOM 844 C C . ASP A 1 107 ? 3.375 9.398 -8.293 1.00 88.69 107 ASP A C 1
ATOM 846 O O . ASP A 1 107 ? 3.439 8.924 -9.442 1.00 88.69 107 ASP A O 1
ATOM 850 N N . PRO A 1 108 ? 3.159 10.713 -8.095 1.00 85.06 108 PRO A N 1
ATOM 851 C CA . PRO A 1 108 ? 3.001 11.655 -9.195 1.00 85.06 108 PRO A CA 1
ATOM 852 C C . PRO A 1 108 ? 4.257 11.718 -10.090 1.00 85.06 108 PRO A C 1
ATOM 854 O O . PRO A 1 108 ? 5.365 11.370 -9.661 1.00 85.06 108 PRO A O 1
ATOM 857 N N . PRO A 1 109 ? 4.116 12.182 -11.346 1.00 83.38 109 PRO A N 1
ATOM 858 C CA . PRO A 1 109 ? 5.248 12.369 -12.243 1.00 83.38 109 PRO A CA 1
ATOM 859 C C . PRO A 1 109 ? 6.305 13.337 -11.689 1.00 83.38 109 PRO A C 1
ATOM 861 O O . PRO A 1 109 ? 6.013 14.509 -11.447 1.00 83.38 109 PRO A O 1
ATOM 864 N N . SER A 1 110 ? 7.556 12.891 -11.573 1.00 74.38 110 SER A N 1
ATOM 865 C CA . SER A 1 110 ? 8.709 13.752 -11.303 1.00 74.38 110 SER A CA 1
ATOM 866 C C . SER A 1 110 ? 9.305 14.233 -12.629 1.00 74.38 110 SER A C 1
ATOM 868 O O . SER A 1 110 ? 9.806 13.464 -13.452 1.00 74.38 110 SER A O 1
ATOM 870 N N . GLY A 1 111 ? 9.208 15.539 -12.882 1.00 59.41 111 GLY A N 1
ATOM 871 C CA . GLY A 1 111 ? 9.588 16.154 -14.153 1.00 59.41 111 GLY A CA 1
ATOM 872 C C . GLY A 1 111 ? 11.098 16.259 -14.387 1.00 59.41 111 GLY A C 1
ATOM 873 O O . GLY A 1 111 ? 11.650 17.356 -14.359 1.00 59.41 111 GLY A O 1
ATOM 874 N N . GLY A 1 112 ? 11.753 15.162 -14.762 1.00 55.09 112 GLY A N 1
ATOM 875 C CA . GLY A 1 112 ? 13.029 15.213 -15.484 1.00 55.09 112 GLY A CA 1
ATOM 876 C C . GLY A 1 112 ? 14.297 15.268 -14.637 1.00 55.09 112 GLY A C 1
ATOM 877 O O . GLY A 1 112 ? 15.235 15.965 -15.018 1.00 55.09 112 GLY A O 1
ATOM 878 N N . VAL A 1 113 ? 14.358 14.499 -13.554 1.00 53.34 113 VAL A N 1
ATOM 879 C CA . VAL A 1 113 ? 15.641 14.107 -12.965 1.00 53.34 113 VAL A CA 1
ATOM 880 C C . VAL A 1 113 ? 15.762 12.605 -13.173 1.00 53.34 113 VAL A C 1
ATOM 882 O O . VAL A 1 113 ? 14.839 11.867 -12.872 1.00 53.34 113 VAL A O 1
ATOM 885 N N . VAL A 1 114 ? 16.889 12.144 -13.711 1.00 57.19 114 VAL A N 1
ATOM 886 C CA . VAL A 1 114 ? 17.210 10.714 -13.907 1.00 57.19 114 VAL A CA 1
ATOM 887 C C . VAL A 1 114 ? 17.279 9.951 -12.563 1.00 57.19 114 VAL A C 1
ATOM 889 O O . VAL A 1 114 ? 17.486 8.743 -12.535 1.00 57.19 114 VAL A O 1
ATOM 892 N N . GLU A 1 115 ? 17.055 10.653 -11.450 1.00 60.94 115 GLU A N 1
ATOM 893 C CA . GLU A 1 115 ? 17.167 10.203 -10.074 1.00 60.94 115 GLU A CA 1
ATOM 894 C C . GLU A 1 115 ? 16.055 10.836 -9.226 1.00 60.94 115 GLU A C 1
ATOM 896 O O . GLU A 1 115 ? 15.782 12.034 -9.325 1.00 60.94 115 GLU A O 1
ATOM 901 N N . GLY A 1 116 ? 15.420 10.043 -8.366 1.00 65.94 116 GLY A N 1
ATOM 902 C CA . GLY A 1 116 ? 14.518 10.555 -7.337 1.00 65.94 116 GLY A CA 1
ATOM 903 C C . GLY A 1 116 ? 13.308 9.670 -7.061 1.00 65.94 116 GLY A C 1
ATOM 904 O O . GLY A 1 116 ? 13.060 8.674 -7.743 1.00 65.94 116 GLY A O 1
ATOM 905 N N . ARG A 1 117 ? 12.546 10.072 -6.037 1.00 79.88 117 ARG A N 1
ATOM 906 C CA . ARG A 1 117 ? 11.237 9.492 -5.725 1.00 79.88 117 ARG A CA 1
ATOM 907 C C . ARG A 1 117 ? 10.250 9.854 -6.828 1.00 79.88 117 ARG A C 1
ATOM 909 O O . ARG A 1 117 ? 10.156 11.024 -7.198 1.00 79.88 117 ARG A O 1
ATOM 916 N N . GLY A 1 118 ? 9.472 8.872 -7.255 1.00 83.69 118 GLY A N 1
ATOM 917 C CA . GLY A 1 118 ? 8.283 9.102 -8.055 1.00 83.69 118 GLY A CA 1
ATOM 918 C C . GLY A 1 118 ? 8.299 8.471 -9.436 1.00 83.69 118 GLY A C 1
ATOM 919 O O . GLY A 1 118 ? 9.197 7.704 -9.794 1.00 83.69 118 GLY A O 1
ATOM 920 N N . THR A 1 119 ? 7.264 8.787 -10.214 1.00 88.81 119 THR A N 1
ATOM 921 C CA . THR A 1 119 ? 7.148 8.303 -11.590 1.00 88.81 119 THR A CA 1
ATOM 922 C C . THR A 1 119 ? 8.033 9.141 -12.496 1.00 88.81 119 THR A C 1
ATOM 924 O O . THR A 1 119 ? 7.733 10.297 -12.793 1.00 88.81 119 THR A O 1
ATOM 927 N N . GLN A 1 120 ? 9.118 8.551 -12.975 1.00 90.06 120 GLN A N 1
ATOM 928 C CA . GLN A 1 120 ? 10.047 9.219 -13.865 1.00 90.06 120 GLN A CA 1
ATOM 929 C C . GLN A 1 120 ? 9.468 9.313 -15.266 1.00 90.06 120 GLN A C 1
ATOM 931 O O . GLN A 1 120 ? 9.087 8.307 -15.860 1.00 90.06 120 GLN A O 1
ATOM 936 N N . VAL A 1 121 ? 9.435 10.528 -15.808 1.00 88.94 121 VAL A N 1
ATOM 937 C CA . VAL A 1 121 ? 9.010 10.796 -17.184 1.00 88.94 121 VAL A CA 1
ATOM 938 C C . VAL A 1 121 ? 10.201 11.331 -17.962 1.00 88.94 121 VAL A C 1
ATOM 940 O O . VAL A 1 121 ? 10.665 12.451 -17.728 1.00 88.94 121 VAL A O 1
ATOM 943 N N . LEU A 1 122 ? 10.700 10.535 -18.905 1.00 86.44 122 LEU A N 1
ATOM 944 C CA . LEU A 1 122 ? 11.768 10.968 -19.794 1.00 86.44 122 LEU A CA 1
ATOM 945 C C . LEU A 1 122 ? 11.231 12.016 -20.760 1.00 86.44 122 LEU A C 1
ATOM 947 O O . LEU A 1 122 ? 10.205 11.815 -21.403 1.00 86.44 122 LEU A O 1
ATOM 951 N N . ARG A 1 123 ? 11.923 13.147 -20.893 1.00 83.94 123 ARG A N 1
ATOM 952 C CA . ARG A 1 123 ? 11.478 14.213 -21.795 1.00 83.94 123 ARG A CA 1
ATOM 953 C C . ARG A 1 123 ? 11.637 13.756 -23.242 1.00 83.94 123 ARG A C 1
ATOM 955 O O . ARG A 1 123 ? 12.577 13.040 -23.579 1.00 83.94 123 ARG A O 1
ATOM 962 N N . THR A 1 124 ? 10.774 14.247 -24.128 1.00 80.50 124 THR A N 1
ATOM 963 C CA . THR A 1 124 ? 10.912 14.042 -25.582 1.00 80.50 124 THR A CA 1
ATOM 964 C C . THR A 1 124 ? 12.236 14.548 -26.142 1.00 80.50 124 THR A C 1
ATOM 966 O O . THR A 1 124 ? 12.594 14.172 -27.247 1.00 80.50 124 THR A O 1
ATOM 969 N N . THR A 1 125 ? 12.954 15.393 -25.403 1.00 81.44 125 THR A N 1
ATOM 970 C CA . THR A 1 125 ? 14.258 15.947 -25.772 1.00 81.44 125 THR A CA 1
ATOM 971 C C . THR A 1 125 ? 15.430 15.261 -25.076 1.00 81.44 125 THR A C 1
ATOM 973 O O . THR A 1 125 ? 16.565 15.670 -25.295 1.00 81.44 125 THR A O 1
ATOM 976 N N . THR A 1 126 ? 15.206 14.233 -24.249 1.00 83.25 126 THR A N 1
ATOM 977 C CA . THR A 1 126 ? 16.297 13.486 -23.609 1.00 83.25 126 THR A CA 1
ATOM 978 C C . THR A 1 126 ? 17.018 12.646 -24.670 1.00 83.25 126 THR A C 1
ATOM 980 O O . THR A 1 126 ? 16.407 11.718 -25.213 1.00 83.25 126 THR A O 1
ATOM 983 N N . PRO A 1 127 ? 18.287 12.957 -25.001 1.00 82.38 127 PRO A N 1
ATOM 984 C CA . PRO A 1 127 ? 19.020 12.217 -26.013 1.00 82.38 127 PRO A CA 1
ATOM 985 C C . PRO A 1 127 ? 19.480 10.874 -25.452 1.00 82.38 127 PRO A C 1
ATOM 987 O O . PRO A 1 127 ? 19.846 10.757 -24.281 1.00 82.38 127 PRO A O 1
ATOM 990 N N . ILE A 1 128 ? 19.512 9.863 -26.311 1.00 82.38 128 ILE A N 1
ATOM 991 C CA . ILE A 1 128 ? 20.138 8.585 -25.995 1.00 82.38 128 ILE A CA 1
ATOM 992 C C . ILE A 1 128 ? 21.658 8.783 -26.073 1.00 82.38 128 ILE A C 1
ATOM 994 O O . ILE A 1 128 ? 22.145 9.248 -27.113 1.00 82.38 128 ILE A O 1
ATOM 998 N N . PRO A 1 129 ? 22.412 8.461 -25.002 1.00 85.69 129 PRO A N 1
ATOM 999 C CA . PRO A 1 129 ? 23.863 8.621 -24.976 1.00 85.69 129 PRO A CA 1
ATOM 1000 C C . PRO A 1 129 ? 24.568 7.900 -26.129 1.00 85.69 129 PRO A C 1
ATOM 1002 O O . PRO A 1 129 ? 24.041 6.947 -26.701 1.00 85.69 129 PRO A O 1
ATOM 1005 N N . SER A 1 130 ? 25.805 8.307 -26.430 1.00 85.31 130 SER A N 1
ATOM 1006 C CA . SER A 1 130 ? 26.633 7.688 -27.480 1.00 85.31 130 SER A CA 1
ATOM 1007 C C . SER A 1 130 ? 26.852 6.186 -27.281 1.00 85.31 130 SER A C 1
ATOM 1009 O O . SER A 1 130 ? 26.966 5.447 -28.252 1.00 85.31 130 SER A O 1
ATOM 1011 N N . ALA A 1 131 ? 26.837 5.728 -26.027 1.00 84.38 131 ALA A N 1
ATOM 1012 C CA . ALA A 1 131 ? 26.893 4.317 -25.658 1.00 84.38 131 ALA A CA 1
ATOM 1013 C C . ALA A 1 131 ? 25.611 3.523 -25.999 1.00 84.38 131 ALA A C 1
ATOM 1015 O O . ALA A 1 131 ? 25.557 2.325 -25.733 1.00 84.38 131 ALA A O 1
ATOM 1016 N N . GLY A 1 132 ? 24.563 4.173 -26.522 1.00 80.88 132 GLY A N 1
ATOM 1017 C CA . GLY A 1 132 ? 23.282 3.549 -26.874 1.00 80.88 132 GLY A CA 1
ATOM 1018 C C . GLY A 1 132 ? 22.422 3.144 -25.672 1.00 80.88 132 GLY A C 1
ATOM 1019 O O . GLY A 1 132 ? 21.420 2.453 -25.843 1.00 80.88 132 GLY A O 1
ATOM 1020 N N . ARG A 1 133 ? 22.813 3.549 -24.456 1.00 83.56 133 ARG A N 1
ATOM 1021 C CA . ARG A 1 133 ? 22.191 3.138 -23.192 1.00 83.56 133 ARG A CA 1
ATOM 1022 C C . ARG A 1 133 ? 21.819 4.338 -22.348 1.00 83.56 133 ARG A C 1
ATOM 1024 O O . ARG A 1 133 ? 22.655 5.211 -22.127 1.00 83.56 133 ARG A O 1
ATOM 1031 N N . LEU A 1 134 ? 20.592 4.343 -21.844 1.00 85.00 134 LEU A N 1
ATOM 1032 C CA . LEU A 1 134 ? 20.124 5.325 -20.873 1.00 85.00 134 LEU A CA 1
ATOM 1033 C C . LEU A 1 134 ? 19.556 4.597 -19.659 1.00 85.00 134 LEU A C 1
ATOM 1035 O O . LEU A 1 134 ? 18.566 3.884 -19.787 1.00 85.00 134 LEU A O 1
ATOM 1039 N N . THR A 1 135 ? 20.163 4.804 -18.495 1.00 87.56 135 THR A N 1
ATOM 1040 C CA . THR A 1 135 ? 19.665 4.276 -17.220 1.00 87.56 135 THR A CA 1
ATOM 1041 C C . THR A 1 135 ? 18.888 5.356 -16.486 1.00 87.56 135 THR A C 1
ATOM 1043 O O . THR A 1 135 ? 19.283 6.516 -16.501 1.00 87.56 135 THR A O 1
ATOM 1046 N N . THR A 1 136 ? 17.767 4.978 -15.884 1.00 87.00 136 THR A N 1
ATOM 1047 C CA . THR A 1 136 ? 16.923 5.830 -15.043 1.00 87.00 136 THR A CA 1
ATOM 1048 C C . THR A 1 136 ? 16.696 5.148 -13.710 1.00 87.00 136 THR A C 1
ATOM 1050 O O . THR A 1 136 ? 16.348 3.969 -13.684 1.00 87.00 136 THR A O 1
ATOM 1053 N N . HIS A 1 137 ? 16.862 5.896 -12.627 1.00 90.19 137 HIS A N 1
ATOM 1054 C CA . HIS A 1 137 ? 16.614 5.414 -11.281 1.00 90.19 137 HIS A CA 1
ATOM 1055 C C . HIS A 1 137 ? 15.195 5.777 -10.839 1.00 90.19 137 HIS A C 1
ATOM 1057 O O . HIS A 1 137 ? 14.774 6.933 -10.935 1.00 90.19 137 HIS A O 1
ATOM 1063 N N . VAL A 1 138 ? 14.458 4.794 -10.332 1.00 91.06 138 VAL A N 1
ATOM 1064 C CA . VAL A 1 138 ? 13.130 4.975 -9.746 1.00 91.06 138 VAL A CA 1
ATOM 1065 C C . VAL A 1 138 ? 13.123 4.478 -8.311 1.00 91.06 138 VAL A C 1
ATOM 1067 O O . VAL A 1 138 ? 13.658 3.416 -8.002 1.00 91.06 138 VAL A O 1
ATOM 1070 N N . MET A 1 139 ? 12.462 5.226 -7.436 1.00 92.06 139 MET A N 1
ATOM 1071 C CA . MET A 1 139 ? 12.281 4.861 -6.037 1.00 92.06 139 MET A CA 1
ATOM 1072 C C . MET A 1 139 ? 10.832 5.096 -5.633 1.00 92.06 139 MET A C 1
ATOM 1074 O O . MET A 1 139 ? 10.249 6.125 -5.983 1.00 92.06 139 MET A O 1
ATOM 1078 N N . MET A 1 140 ? 10.296 4.182 -4.830 1.00 91.56 140 MET A N 1
ATOM 1079 C CA . MET A 1 140 ? 9.091 4.417 -4.045 1.00 91.56 140 MET A CA 1
ATOM 1080 C C . MET A 1 140 ? 9.357 4.220 -2.555 1.00 91.56 140 MET A C 1
ATOM 1082 O O . MET A 1 140 ? 10.229 3.446 -2.145 1.00 91.56 140 MET A O 1
ATOM 1086 N N . GLU A 1 141 ? 8.549 4.892 -1.747 1.00 92.19 141 GLU A N 1
ATOM 1087 C CA . GLU A 1 141 ? 8.448 4.637 -0.320 1.00 92.19 141 GLU A CA 1
ATOM 1088 C C . GLU A 1 141 ? 6.975 4.655 0.075 1.00 92.19 141 GLU A C 1
ATOM 1090 O O . GLU A 1 141 ? 6.217 5.516 -0.372 1.00 92.19 141 GLU A O 1
ATOM 1095 N N . ASP A 1 142 ? 6.584 3.709 0.917 1.00 91.88 142 ASP A N 1
ATOM 1096 C CA . ASP A 1 142 ? 5.232 3.632 1.447 1.00 91.88 142 ASP A CA 1
ATOM 1097 C C . ASP A 1 142 ? 5.246 3.407 2.958 1.00 91.88 142 ASP A C 1
ATOM 1099 O O . ASP A 1 142 ? 6.138 2.758 3.513 1.00 91.88 142 ASP A O 1
ATOM 1103 N N . ARG A 1 143 ? 4.260 3.990 3.635 1.00 92.44 143 ARG A N 1
ATOM 1104 C CA . ARG A 1 143 ? 4.037 3.870 5.069 1.00 92.44 143 ARG A CA 1
ATOM 1105 C C . ARG A 1 143 ? 2.542 3.950 5.378 1.00 92.44 143 ARG A C 1
ATOM 1107 O O . ARG A 1 143 ? 2.103 4.992 5.880 1.00 92.44 143 ARG A O 1
ATOM 1114 N N . PRO A 1 144 ? 1.765 2.878 5.141 1.00 90.06 144 PRO A N 1
ATOM 1115 C CA . PRO A 1 144 ? 0.344 2.888 5.436 1.00 90.06 144 PRO A CA 1
ATOM 1116 C C . PRO A 1 144 ? 0.059 3.354 6.861 1.00 90.06 144 PRO A C 1
ATOM 1118 O O . PRO A 1 144 ? 0.699 2.929 7.835 1.00 90.06 144 PRO A O 1
ATOM 1121 N N . THR A 1 145 ? -0.924 4.244 6.987 1.00 89.19 145 THR A N 1
ATOM 1122 C CA . THR A 1 145 ? -1.412 4.695 8.287 1.00 89.19 145 THR A CA 1
ATOM 1123 C C . THR A 1 145 ? -2.909 4.489 8.400 1.00 89.19 145 THR A C 1
ATOM 1125 O O . THR A 1 145 ? -3.657 4.791 7.478 1.00 89.19 145 THR A O 1
ATOM 1128 N N . GLN A 1 146 ? -3.350 3.995 9.554 1.00 89.00 146 GLN A N 1
ATOM 1129 C CA . GLN A 1 146 ? -4.758 3.755 9.834 1.00 89.00 146 GLN A CA 1
ATOM 1130 C C . GLN A 1 146 ? -5.130 4.409 11.169 1.00 89.00 146 GLN A C 1
ATOM 1132 O O . GLN A 1 146 ? -4.640 3.986 12.223 1.00 89.00 146 GLN A O 1
ATOM 1137 N N . PRO A 1 147 ? -5.986 5.444 11.162 1.00 91.25 147 PRO A N 1
ATOM 1138 C CA . PRO A 1 147 ? -6.535 6.000 12.385 1.00 91.25 147 PRO A CA 1
ATOM 1139 C C . PRO A 1 147 ? -7.710 5.155 12.897 1.00 91.25 147 PRO A C 1
ATOM 1141 O O . PRO A 1 147 ? -8.547 4.682 12.127 1.00 91.25 147 PRO A O 1
ATOM 1144 N N . PHE A 1 148 ? -7.809 5.049 14.218 1.00 91.69 148 PHE A N 1
ATOM 1145 C CA . PHE A 1 148 ? -8.950 4.514 14.953 1.00 91.69 148 PHE A CA 1
ATOM 1146 C C . PHE A 1 148 ? -9.342 5.502 16.042 1.00 91.69 148 PHE A C 1
ATOM 1148 O O . PHE A 1 148 ? -8.493 5.952 16.810 1.00 91.69 148 PHE A O 1
ATOM 1155 N N . SER A 1 149 ? -10.625 5.837 16.161 1.00 93.06 149 SER A N 1
ATOM 1156 C CA . SER A 1 149 ? -11.085 6.655 17.286 1.00 93.06 149 SER A CA 1
ATOM 1157 C C . SER A 1 149 ? -10.806 5.933 18.606 1.00 93.06 149 SER A C 1
ATOM 1159 O O . SER A 1 149 ? -10.961 4.718 18.691 1.00 93.06 149 SER A O 1
ATOM 1161 N N . THR A 1 150 ? -10.425 6.663 19.653 1.00 93.56 150 THR A N 1
ATOM 1162 C CA . THR A 1 150 ? -10.248 6.107 21.014 1.00 93.56 150 THR A CA 1
ATOM 1163 C C . THR A 1 150 ? -11.578 5.855 21.721 1.00 93.56 150 THR A C 1
ATOM 1165 O O . THR A 1 150 ? -11.648 5.071 22.666 1.00 93.56 150 THR A O 1
ATOM 1168 N N . ARG A 1 151 ? -12.636 6.536 21.279 1.00 92.81 151 ARG A N 1
ATOM 1169 C CA . ARG A 1 151 ? -13.998 6.417 21.793 1.00 92.81 151 ARG A CA 1
ATOM 1170 C C . ARG A 1 151 ? -15.008 6.625 20.677 1.00 92.81 151 ARG A C 1
ATOM 1172 O O . ARG A 1 151 ? -14.762 7.419 19.771 1.00 92.81 151 ARG A O 1
ATOM 1179 N N . ILE A 1 152 ? -16.154 5.977 20.803 1.00 92.94 152 ILE A N 1
ATOM 1180 C CA . ILE A 1 152 ? -17.330 6.183 19.956 1.00 92.94 152 ILE A CA 1
ATOM 1181 C C . ILE A 1 152 ? -18.588 6.175 20.824 1.00 92.94 152 ILE A C 1
ATOM 1183 O O . ILE A 1 152 ? -18.594 5.599 21.914 1.00 92.94 152 ILE A O 1
ATOM 1187 N N . THR A 1 153 ? -19.650 6.829 20.363 1.00 94.06 153 THR A N 1
ATOM 1188 C CA . THR A 1 153 ? -20.962 6.747 21.016 1.00 94.06 153 THR A CA 1
ATOM 1189 C C . THR A 1 153 ? -21.643 5.450 20.597 1.00 94.06 153 THR A C 1
ATOM 1191 O O . THR A 1 153 ? -21.766 5.177 19.404 1.00 94.06 153 THR A O 1
ATOM 1194 N N . ASN A 1 154 ? -22.084 4.652 21.567 1.00 92.94 154 ASN A N 1
ATOM 1195 C CA . ASN A 1 154 ? -22.910 3.483 21.308 1.00 92.94 154 ASN A CA 1
ATOM 1196 C C . ASN A 1 154 ? -24.309 3.952 20.884 1.00 92.94 154 ASN A C 1
ATOM 1198 O O . ASN A 1 154 ? -24.984 4.653 21.638 1.00 92.94 154 ASN A O 1
ATOM 1202 N N . GLY A 1 155 ? -24.737 3.576 19.679 1.00 90.94 155 GLY A N 1
ATOM 1203 C CA . GLY A 1 155 ? -26.013 4.030 19.125 1.00 90.94 155 GLY A CA 1
ATOM 1204 C C . GLY A 1 155 ? -27.244 3.500 19.867 1.00 90.94 155 GLY A C 1
ATOM 1205 O O . GLY A 1 155 ? -28.268 4.174 19.868 1.00 90.94 155 GLY A O 1
ATOM 1206 N N . SER A 1 156 ? -27.146 2.335 20.516 1.00 91.06 156 SER A N 1
ATOM 1207 C CA . SER A 1 156 ? -28.264 1.717 21.244 1.00 91.06 156 SER A CA 1
ATOM 1208 C C . SER A 1 156 ? -28.408 2.272 22.661 1.00 91.06 156 SER A C 1
ATOM 1210 O O . SER A 1 156 ? -29.520 2.476 23.136 1.00 91.06 156 SER A O 1
ATOM 1212 N N . THR A 1 157 ? -27.291 2.514 23.355 1.00 92.88 157 THR A N 1
ATOM 1213 C CA . THR A 1 157 ? -27.308 2.895 24.779 1.00 92.88 157 THR A CA 1
ATOM 1214 C C . THR A 1 157 ? -27.074 4.388 25.016 1.00 92.88 157 THR A C 1
ATOM 1216 O O .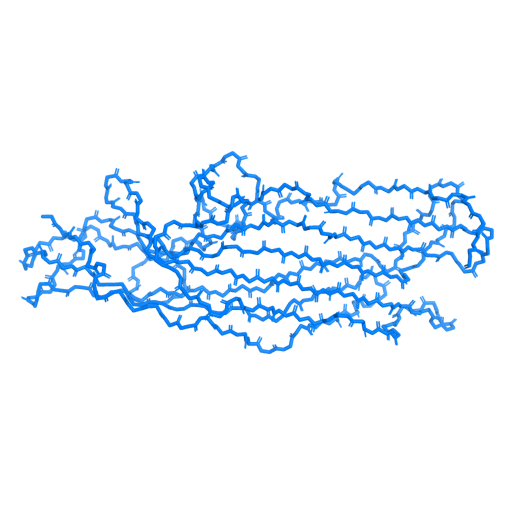 THR A 1 157 ? -27.307 4.876 26.118 1.00 92.88 157 THR A O 1
ATOM 1219 N N . GLY A 1 158 ? -26.573 5.122 24.017 1.00 93.81 158 GLY A N 1
ATOM 1220 C CA . GLY A 1 158 ? -26.181 6.530 24.137 1.00 93.81 158 GLY A CA 1
ATOM 1221 C C . GLY A 1 158 ? -24.891 6.766 24.937 1.00 93.81 158 GLY A C 1
ATOM 1222 O O . GLY A 1 158 ? -24.383 7.887 24.964 1.00 93.81 158 GLY A O 1
ATOM 1223 N N . PHE A 1 159 ? -24.322 5.731 25.563 1.00 94.75 159 PHE A N 1
ATOM 1224 C CA . PHE A 1 159 ? -23.084 5.833 26.334 1.00 94.75 159 PHE A CA 1
ATOM 1225 C C . PHE A 1 159 ? -21.838 5.717 25.450 1.00 94.75 159 PHE A C 1
ATOM 1227 O O . PHE A 1 159 ? -21.853 5.131 24.367 1.00 94.75 159 PHE A O 1
ATOM 1234 N N . PHE A 1 160 ? -20.707 6.229 25.938 1.00 93.62 160 PHE A N 1
ATOM 1235 C CA . PHE A 1 160 ? -19.425 6.037 25.262 1.00 93.62 160 PHE A CA 1
ATOM 1236 C C . PHE A 1 160 ? -18.923 4.596 25.397 1.00 93.62 160 PHE A C 1
ATOM 1238 O O . PHE A 1 160 ? -18.919 4.003 26.481 1.00 93.62 160 PHE A O 1
ATOM 1245 N N . ASN A 1 161 ? -18.429 4.049 24.290 1.00 94.25 161 ASN A N 1
ATOM 1246 C CA . ASN A 1 161 ? -17.593 2.858 24.260 1.00 94.25 161 ASN A CA 1
ATOM 1247 C C . ASN A 1 161 ? -16.164 3.275 23.889 1.00 94.25 161 ASN A C 1
ATOM 1249 O O . ASN A 1 161 ? -15.955 4.160 23.059 1.00 94.25 161 ASN A O 1
ATOM 1253 N N . PHE A 1 162 ? -15.178 2.650 24.520 1.00 94.75 162 PHE A N 1
ATOM 1254 C CA . PHE A 1 162 ? -13.762 2.978 24.380 1.00 94.75 162 PHE A CA 1
ATOM 1255 C C . PHE A 1 162 ? -13.037 1.876 23.624 1.00 94.75 162 PHE A C 1
ATOM 1257 O O . PHE A 1 162 ? -13.420 0.711 23.733 1.00 94.75 162 PHE A O 1
ATOM 1264 N N . LEU A 1 163 ? -12.018 2.246 22.848 1.00 95.88 163 LEU A N 1
ATOM 1265 C CA . LEU A 1 163 ? -11.235 1.302 22.062 1.00 95.88 163 LEU A CA 1
ATOM 1266 C C . LEU A 1 163 ? -10.657 0.230 22.986 1.00 95.88 163 LEU A C 1
ATOM 1268 O O . LEU A 1 163 ? -9.983 0.548 23.962 1.00 95.88 163 LEU A O 1
ATOM 1272 N N . HIS A 1 164 ? -10.940 -1.026 22.665 1.00 96.44 164 HIS A N 1
ATOM 1273 C CA . HIS A 1 164 ? -10.524 -2.180 23.453 1.00 96.44 164 HIS A CA 1
ATOM 1274 C C . HIS A 1 164 ? -9.629 -3.125 22.648 1.00 96.44 164 HIS A C 1
ATOM 1276 O O . HIS A 1 164 ? -8.704 -3.722 23.190 1.00 96.44 164 HIS A O 1
ATOM 1282 N N . HIS A 1 165 ? -9.886 -3.256 21.349 1.00 97.19 165 HIS A N 1
ATOM 1283 C CA . HIS A 1 165 ? -9.141 -4.139 20.462 1.00 97.19 165 HIS A CA 1
ATOM 1284 C C . HIS A 1 165 ? -9.158 -3.569 19.045 1.00 97.19 165 HIS A C 1
ATOM 1286 O O . HIS A 1 165 ? -10.201 -3.079 18.614 1.00 97.19 165 HIS A O 1
ATOM 1292 N N . MET A 1 166 ? -8.042 -3.649 18.323 1.00 95.81 166 MET A N 1
ATOM 1293 C CA . MET A 1 166 ? -8.003 -3.376 16.887 1.00 95.81 166 MET A CA 1
ATOM 1294 C C . MET A 1 166 ? -7.176 -4.429 16.160 1.00 95.81 166 MET A C 1
ATOM 1296 O O . MET A 1 166 ? -6.148 -4.879 16.671 1.00 95.81 166 MET A O 1
ATOM 1300 N N . GLU A 1 167 ? -7.628 -4.773 14.962 1.00 95.56 167 GLU A N 1
ATOM 1301 C CA . GLU A 1 167 ? -6.962 -5.704 14.063 1.00 95.56 167 GLU A CA 1
ATOM 1302 C C . GLU A 1 167 ? -6.964 -5.124 12.650 1.00 95.56 167 GLU A C 1
ATOM 1304 O O . GLU A 1 167 ? -7.994 -4.651 12.155 1.00 95.56 167 GLU A O 1
ATOM 1309 N N . SER A 1 168 ? -5.801 -5.168 12.011 1.00 94.19 168 SER A N 1
ATOM 1310 C CA . SER A 1 168 ? -5.590 -4.666 10.663 1.00 94.19 168 SER A CA 1
ATOM 1311 C C . SER A 1 168 ? -4.637 -5.579 9.906 1.00 94.19 168 SER A C 1
ATOM 1313 O O . SER A 1 168 ? -3.457 -5.676 10.248 1.00 94.19 168 SER A O 1
ATOM 1315 N N . THR A 1 169 ? -5.142 -6.189 8.840 1.00 94.19 169 THR A N 1
ATOM 1316 C CA . THR A 1 169 ? -4.367 -6.971 7.886 1.00 94.19 169 THR A CA 1
ATOM 1317 C C . THR A 1 169 ? -4.608 -6.433 6.479 1.00 94.19 169 THR A C 1
ATOM 1319 O O . THR A 1 169 ? -5.702 -6.553 5.919 1.00 94.19 169 THR A O 1
ATOM 1322 N N . PHE A 1 170 ? -3.557 -5.866 5.895 1.00 93.75 170 PHE A N 1
ATOM 1323 C CA . PHE A 1 170 ? -3.550 -5.334 4.534 1.00 93.75 170 PHE A CA 1
ATOM 1324 C C . PHE A 1 170 ? -2.487 -6.051 3.723 1.00 93.75 170 PHE A C 1
ATOM 1326 O O . PHE A 1 170 ? -1.377 -6.257 4.210 1.00 93.75 170 PHE A O 1
ATOM 1333 N N . MET A 1 171 ? -2.821 -6.429 2.498 1.00 95.56 171 MET A N 1
ATOM 1334 C CA . MET A 1 171 ? -1.919 -7.104 1.577 1.00 95.56 171 MET A CA 1
ATOM 1335 C C . MET A 1 171 ? -1.709 -6.224 0.360 1.00 95.56 171 MET A C 1
ATOM 1337 O O . MET A 1 171 ? -2.669 -5.723 -0.218 1.00 95.56 171 MET A O 1
ATOM 1341 N N . PHE A 1 172 ? -0.461 -6.085 -0.048 1.00 96.38 172 PHE A N 1
ATOM 1342 C CA . PHE A 1 172 ? -0.054 -5.188 -1.107 1.00 96.38 172 PHE A CA 1
ATOM 1343 C C . PHE A 1 172 ? 0.670 -5.959 -2.201 1.00 96.38 172 PHE A C 1
ATOM 1345 O O . PHE A 1 172 ? 1.420 -6.909 -1.940 1.00 96.38 172 PHE A O 1
ATOM 1352 N N . CYS A 1 1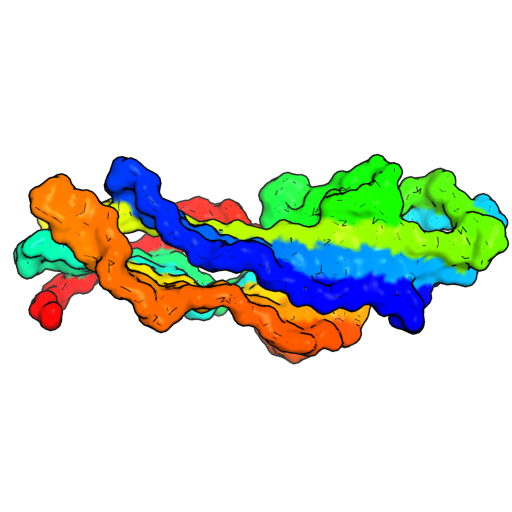73 ? 0.463 -5.517 -3.435 1.00 97.50 173 CYS A N 1
ATOM 1353 C CA . CYS A 1 173 ? 1.286 -5.885 -4.570 1.00 97.50 173 CYS A CA 1
ATOM 1354 C C . CYS A 1 173 ? 1.856 -4.618 -5.194 1.00 97.50 173 CYS A C 1
ATOM 1356 O O . CYS A 1 173 ? 1.111 -3.759 -5.668 1.00 97.50 173 CYS A O 1
ATOM 1358 N N . THR A 1 174 ? 3.180 -4.527 -5.199 1.00 97.19 174 THR A N 1
ATOM 1359 C CA . THR A 1 174 ? 3.916 -3.401 -5.763 1.00 97.19 174 THR A CA 1
ATOM 1360 C C . THR A 1 174 ? 4.593 -3.857 -7.045 1.00 97.19 174 THR A C 1
ATOM 1362 O O . THR A 1 174 ? 5.325 -4.850 -7.052 1.00 97.19 174 THR A O 1
ATOM 1365 N N . ILE A 1 175 ? 4.361 -3.131 -8.134 1.00 97.38 175 ILE A N 1
ATOM 1366 C CA . ILE A 1 175 ? 4.763 -3.502 -9.488 1.00 97.38 175 ILE A CA 1
ATOM 1367 C C . ILE A 1 175 ? 5.614 -2.377 -10.064 1.00 97.38 175 ILE A C 1
ATOM 1369 O O . ILE A 1 175 ? 5.143 -1.257 -10.230 1.00 97.38 175 ILE A O 1
ATOM 1373 N N . LEU A 1 176 ? 6.859 -2.680 -10.410 1.00 96.56 176 LEU A N 1
ATOM 1374 C CA . LEU A 1 176 ? 7.697 -1.817 -11.228 1.00 96.56 176 LEU A CA 1
ATOM 1375 C C . LEU A 1 176 ? 7.250 -1.934 -12.689 1.00 96.56 176 LEU A C 1
ATOM 1377 O O . LEU A 1 176 ? 7.292 -3.026 -13.268 1.00 96.56 176 LEU A O 1
ATOM 1381 N N . ALA A 1 177 ? 6.852 -0.818 -13.292 1.00 95.81 177 ALA A N 1
ATOM 1382 C CA . ALA A 1 177 ? 6.334 -0.771 -14.652 1.00 95.81 177 ALA A CA 1
ATOM 1383 C C . ALA A 1 177 ? 7.031 0.296 -15.506 1.00 95.81 177 ALA A C 1
ATOM 1385 O O . ALA A 1 177 ? 7.487 1.327 -15.010 1.00 95.81 177 ALA A O 1
ATOM 1386 N N . ALA A 1 178 ? 7.066 0.045 -16.813 1.00 93.88 178 ALA A N 1
ATOM 1387 C CA . ALA A 1 178 ? 7.423 1.026 -17.828 1.00 93.88 178 ALA A CA 1
ATOM 1388 C C . ALA A 1 178 ? 6.233 1.284 -18.756 1.00 93.88 178 ALA A C 1
ATOM 1390 O O . ALA A 1 178 ? 5.495 0.356 -19.086 1.00 93.88 178 ALA A O 1
ATOM 1391 N N . GLN A 1 179 ? 6.069 2.524 -19.207 1.00 93.25 179 GLN A N 1
ATOM 1392 C CA . GLN A 1 179 ? 5.080 2.908 -20.210 1.00 93.25 179 GLN A CA 1
ATOM 1393 C C . GLN A 1 179 ? 5.785 3.491 -21.432 1.00 93.25 179 GLN A C 1
ATOM 1395 O O . GLN A 1 179 ? 6.519 4.476 -21.328 1.00 93.25 179 GLN A O 1
ATOM 1400 N N . GLU A 1 180 ? 5.536 2.879 -22.586 1.00 90.62 180 GLU A N 1
ATOM 1401 C CA . GLU A 1 180 ? 5.987 3.363 -23.884 1.00 90.62 180 GLU A CA 1
ATOM 1402 C C . GLU A 1 180 ? 5.339 4.706 -24.248 1.00 90.62 180 GLU A C 1
ATOM 1404 O O . GLU A 1 180 ? 4.229 5.005 -23.798 1.00 90.62 180 GLU A O 1
ATOM 1409 N N . PRO A 1 181 ? 5.944 5.462 -25.180 1.00 87.94 181 PRO A N 1
ATOM 1410 C CA . PRO A 1 181 ? 5.337 6.666 -25.752 1.00 87.94 181 PRO A CA 1
ATOM 1411 C C . PRO A 1 181 ? 3.926 6.435 -26.320 1.00 87.94 181 PRO A C 1
ATOM 1413 O O . PRO A 1 181 ? 3.071 7.312 -26.257 1.00 87.94 181 PRO A O 1
ATOM 1416 N N . GLY A 1 182 ? 3.674 5.234 -26.856 1.00 89.38 182 GLY A N 1
ATOM 1417 C CA . GLY A 1 182 ? 2.371 4.812 -27.380 1.00 89.38 182 GLY A CA 1
ATOM 1418 C C . GLY A 1 182 ? 1.361 4.383 -26.309 1.00 89.38 182 GLY A C 1
ATOM 1419 O O . GLY A 1 182 ? 0.299 3.875 -26.652 1.00 89.38 182 GLY A O 1
ATOM 1420 N N . GLY A 1 183 ? 1.689 4.527 -25.023 1.00 90.62 183 GLY A N 1
ATOM 1421 C CA . GLY A 1 183 ? 0.812 4.202 -23.897 1.00 90.62 183 GLY A CA 1
ATOM 1422 C C . GLY A 1 183 ? 0.832 2.736 -23.459 1.00 90.62 183 GLY A C 1
ATOM 1423 O O . GLY A 1 183 ? 0.217 2.406 -22.446 1.00 90.62 183 GLY A O 1
ATOM 1424 N N . ARG A 1 184 ? 1.553 1.861 -24.170 1.00 92.88 184 ARG A N 1
ATOM 1425 C CA . ARG A 1 184 ? 1.686 0.440 -23.825 1.00 92.88 184 ARG A CA 1
ATOM 1426 C C . ARG A 1 184 ? 2.502 0.257 -22.546 1.00 92.88 184 ARG A C 1
ATOM 1428 O O . ARG A 1 184 ? 3.590 0.813 -22.416 1.00 92.88 184 ARG A O 1
ATOM 1435 N N . PHE A 1 185 ? 2.000 -0.581 -21.644 1.00 94.50 185 PHE A N 1
ATOM 1436 C CA . PHE A 1 185 ? 2.669 -0.926 -20.393 1.00 94.50 185 PHE A CA 1
ATOM 1437 C C . PHE A 1 185 ? 3.504 -2.202 -20.495 1.00 94.50 185 PHE A C 1
ATOM 1439 O O . PHE A 1 185 ? 3.124 -3.168 -21.159 1.00 94.50 185 PHE A O 1
ATOM 1446 N N . HIS A 1 186 ? 4.611 -2.207 -19.756 1.00 94.00 186 HIS A N 1
ATOM 1447 C CA . HIS A 1 186 ? 5.476 -3.353 -19.507 1.00 94.00 186 HIS A CA 1
ATOM 1448 C C . HIS A 1 186 ? 5.632 -3.534 -18.003 1.00 94.00 186 HIS A C 1
ATOM 1450 O O . HIS A 1 186 ? 6.195 -2.672 -17.330 1.00 94.00 186 HIS A O 1
ATOM 1456 N N . PHE A 1 187 ? 5.154 -4.655 -17.469 1.00 95.50 187 PHE A N 1
ATOM 1457 C CA . PHE A 1 187 ? 5.378 -5.011 -16.069 1.00 95.50 187 PHE A CA 1
ATOM 1458 C C . PHE A 1 187 ? 6.731 -5.690 -15.945 1.00 95.50 187 PHE A C 1
ATOM 1460 O O . PHE A 1 187 ? 6.954 -6.764 -16.502 1.00 95.50 187 PHE A O 1
ATOM 1467 N N . LEU A 1 188 ? 7.650 -5.036 -15.249 1.00 94.75 188 LEU A N 1
ATOM 1468 C CA . LEU A 1 188 ? 9.048 -5.428 -15.236 1.00 94.75 188 LEU A CA 1
ATOM 1469 C C . LEU A 1 188 ? 9.321 -6.390 -14.075 1.00 94.75 188 LEU A C 1
ATOM 1471 O O . LEU A 1 188 ? 9.789 -7.518 -14.270 1.00 94.75 188 LEU A O 1
ATOM 1475 N N . LYS A 1 189 ? 8.966 -5.958 -12.862 1.00 95.88 189 LYS A N 1
ATOM 1476 C CA . LYS A 1 189 ? 9.099 -6.721 -11.617 1.00 95.88 189 LYS A CA 1
ATOM 1477 C C . LYS A 1 189 ? 7.915 -6.455 -10.700 1.00 95.88 189 LYS A C 1
ATOM 1479 O O . LYS A 1 189 ? 7.308 -5.394 -10.776 1.00 95.88 189 LYS A O 1
ATOM 1484 N N . HIS A 1 190 ? 7.636 -7.378 -9.793 1.00 96.94 190 HIS A N 1
ATOM 1485 C CA . HIS A 1 190 ? 6.730 -7.141 -8.679 1.00 96.94 190 HIS A CA 1
ATOM 1486 C C . HIS A 1 190 ? 7.185 -7.869 -7.417 1.00 96.94 190 HIS A C 1
ATOM 1488 O O . HIS A 1 190 ? 7.968 -8.823 -7.472 1.00 96.94 190 HIS A O 1
ATOM 1494 N N . PHE A 1 191 ? 6.663 -7.428 -6.281 1.00 97.25 191 PHE A N 1
ATOM 1495 C CA . PHE A 1 191 ? 6.788 -8.105 -4.997 1.00 97.25 191 PHE A CA 1
ATOM 1496 C C . PHE A 1 191 ? 5.500 -7.948 -4.195 1.00 97.25 191 PHE A C 1
ATOM 1498 O O . PHE A 1 191 ? 4.686 -7.058 -4.454 1.00 97.25 191 PHE A O 1
ATOM 1505 N N . TYR A 1 192 ? 5.326 -8.835 -3.223 1.00 97.06 192 TYR A N 1
ATOM 1506 C CA . TYR A 1 192 ? 4.200 -8.800 -2.303 1.00 97.06 192 TYR A CA 1
ATOM 1507 C C . TYR A 1 192 ? 4.688 -8.460 -0.911 1.00 97.06 192 TYR A C 1
ATOM 1509 O O . TYR A 1 192 ? 5.768 -8.884 -0.489 1.00 97.06 192 TYR A O 1
ATOM 1517 N N . TRP A 1 193 ? 3.862 -7.737 -0.178 1.00 96.69 193 TRP A N 1
ATOM 1518 C CA . TRP A 1 193 ? 4.104 -7.464 1.224 1.00 96.69 193 TRP A CA 1
ATOM 1519 C C . TRP A 1 193 ? 2.792 -7.244 1.956 1.00 96.69 193 TRP A C 1
ATOM 1521 O O . TRP A 1 193 ? 1.746 -7.072 1.335 1.00 96.69 193 TRP A O 1
ATOM 1531 N N . ASN A 1 194 ? 2.814 -7.319 3.279 1.00 95.62 194 ASN A N 1
ATOM 1532 C CA . ASN A 1 194 ? 1.609 -7.120 4.067 1.00 95.62 194 ASN A CA 1
ATOM 1533 C C . ASN A 1 194 ? 1.905 -6.419 5.387 1.00 95.62 194 ASN A C 1
ATOM 1535 O O . ASN A 1 194 ? 2.968 -6.608 5.975 1.00 95.62 194 ASN A O 1
ATOM 1539 N N . LEU A 1 195 ? 0.931 -5.649 5.856 1.00 95.06 195 LEU A N 1
ATOM 1540 C CA . LEU A 1 195 ? 0.848 -5.151 7.222 1.00 95.06 195 LEU A CA 1
ATOM 1541 C C . LEU A 1 195 ? -0.027 -6.126 8.009 1.00 95.06 195 LEU A C 1
ATOM 1543 O O . LEU A 1 195 ? -1.125 -6.449 7.563 1.00 95.06 195 LEU A O 1
ATOM 1547 N N . ASP A 1 196 ? 0.459 -6.599 9.154 1.00 95.12 196 ASP A N 1
ATOM 1548 C CA . ASP A 1 196 ? -0.328 -7.393 10.097 1.00 95.12 196 ASP A CA 1
ATOM 1549 C C . ASP A 1 196 ? -0.179 -6.823 11.509 1.00 95.12 196 ASP A C 1
ATOM 1551 O O . ASP A 1 196 ? 0.914 -6.797 12.092 1.00 95.12 196 ASP A O 1
ATOM 1555 N N . PHE A 1 197 ? -1.286 -6.317 12.042 1.00 96.00 197 PHE A N 1
ATOM 1556 C CA . PHE A 1 197 ? -1.349 -5.715 13.360 1.00 96.00 197 PHE A CA 1
ATOM 1557 C C . PHE A 1 197 ? -2.559 -6.224 14.141 1.00 96.00 197 PHE A C 1
ATOM 1559 O O . PHE A 1 197 ? -3.685 -6.205 13.651 1.00 96.00 197 PHE A O 1
ATOM 1566 N N . GLU A 1 198 ? -2.328 -6.572 15.403 1.00 97.19 198 GLU A N 1
ATOM 1567 C CA . GLU A 1 198 ? -3.368 -6.890 16.373 1.00 97.19 198 GLU A CA 1
ATOM 1568 C C . GLU A 1 198 ? -2.944 -6.391 17.757 1.00 97.19 198 GLU A C 1
ATOM 1570 O O . GLU A 1 198 ? -1.874 -6.748 18.269 1.00 97.19 198 GLU A O 1
ATOM 1575 N N . GLY A 1 199 ? -3.786 -5.565 18.376 1.00 96.88 199 GLY A N 1
ATOM 1576 C CA . GLY A 1 199 ? -3.480 -4.926 19.651 1.00 96.88 199 GLY A CA 1
ATOM 1577 C C . GLY A 1 199 ? -4.706 -4.697 20.523 1.00 96.88 199 GLY A C 1
ATOM 1578 O O . G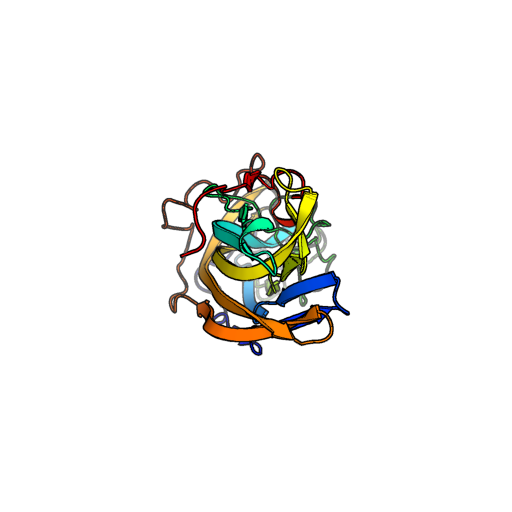LY A 1 199 ? -5.798 -4.409 20.034 1.00 96.88 199 GLY A O 1
ATOM 1579 N N . PHE A 1 200 ? -4.501 -4.803 21.832 1.00 97.75 200 PHE A N 1
ATOM 1580 C CA . PHE A 1 200 ? -5.497 -4.585 22.873 1.00 97.75 200 PHE A CA 1
ATOM 1581 C C . PHE A 1 200 ? -5.173 -3.327 23.663 1.00 97.75 200 PHE A C 1
ATOM 1583 O O . PHE A 1 200 ? -4.012 -2.936 23.818 1.00 97.75 200 PHE A O 1
ATOM 1590 N N . PHE A 1 201 ? -6.230 -2.709 24.168 1.00 96.25 201 PHE A N 1
ATOM 1591 C CA . PHE A 1 201 ? -6.180 -1.419 24.815 1.00 96.25 201 PHE A CA 1
ATOM 1592 C C . PHE A 1 201 ? -6.969 -1.439 26.115 1.00 96.25 201 PHE A C 1
ATOM 1594 O O . PHE A 1 201 ? -8.088 -1.957 26.173 1.00 96.25 201 PHE A O 1
ATOM 1601 N N . ASP A 1 202 ? -6.385 -0.794 27.119 1.00 94.19 202 ASP A N 1
ATOM 1602 C CA . ASP A 1 202 ? -7.011 -0.555 28.409 1.00 94.19 202 ASP A CA 1
ATOM 1603 C C . ASP A 1 202 ? -7.268 0.938 28.596 1.00 94.19 202 ASP A C 1
ATOM 1605 O O . ASP A 1 202 ? -6.616 1.802 27.999 1.00 94.19 202 ASP A O 1
ATOM 1609 N N . GLN A 1 203 ? -8.224 1.241 29.465 1.00 90.50 203 GLN A N 1
ATOM 1610 C CA . GLN A 1 203 ? -8.511 2.595 29.899 1.00 90.50 203 GLN A CA 1
ATOM 1611 C C . GLN A 1 203 ? -7.925 2.808 31.296 1.00 90.50 203 GLN A C 1
ATOM 1613 O O . GLN A 1 203 ? -8.200 2.032 32.208 1.00 90.50 203 GLN A O 1
ATOM 1618 N N . ASP A 1 204 ? -7.139 3.868 31.479 1.00 85.81 204 ASP A N 1
ATOM 1619 C CA . ASP A 1 204 ? -6.682 4.250 32.815 1.00 85.81 204 ASP A CA 1
ATOM 1620 C C . ASP A 1 204 ? -7.773 4.985 33.615 1.00 85.81 204 ASP A C 1
ATOM 1622 O O . ASP A 1 204 ? -8.843 5.323 33.102 1.00 85.81 204 ASP A O 1
ATOM 1626 N N . LEU A 1 205 ? -7.490 5.278 34.887 1.00 82.94 205 LEU A N 1
ATOM 1627 C CA . LEU A 1 205 ? -8.429 5.951 35.796 1.00 82.94 205 LEU A CA 1
ATOM 1628 C C . LEU A 1 205 ? -8.877 7.342 35.306 1.00 82.94 205 LEU A C 1
ATOM 1630 O O . LEU A 1 205 ? -9.947 7.810 35.686 1.00 82.94 205 LEU A O 1
ATOM 1634 N N . THR A 1 206 ? -8.090 7.995 34.445 1.00 81.88 206 THR A N 1
ATOM 1635 C CA . THR A 1 206 ? -8.419 9.306 33.855 1.00 81.88 206 THR A CA 1
ATOM 1636 C C . THR A 1 206 ? -9.268 9.187 32.590 1.00 81.88 206 THR A C 1
ATOM 1638 O O . THR A 1 206 ? -9.721 10.183 32.031 1.00 81.88 206 THR A O 1
ATOM 1641 N N . GLY A 1 207 ? -9.522 7.961 32.129 1.00 78.06 207 GLY A N 1
ATOM 1642 C CA . GLY A 1 207 ? -10.253 7.694 30.905 1.00 78.06 207 GLY A CA 1
ATOM 1643 C C . GLY A 1 207 ? -9.384 7.641 29.650 1.00 78.06 207 GLY A C 1
ATOM 1644 O O . GLY A 1 207 ? -9.935 7.489 28.555 1.00 78.06 207 GLY A O 1
ATOM 1645 N N . ARG A 1 208 ? -8.057 7.736 29.779 1.00 86.69 208 ARG A N 1
ATOM 1646 C CA . ARG A 1 208 ? -7.133 7.702 28.646 1.00 86.69 208 ARG A CA 1
ATOM 1647 C C . ARG A 1 208 ? -6.891 6.262 28.205 1.00 86.69 208 ARG A C 1
ATOM 1649 O O . ARG A 1 208 ? -6.631 5.383 29.023 1.00 86.69 208 ARG A O 1
ATOM 1656 N N . ILE A 1 209 ? -6.948 6.051 26.893 1.00 91.44 209 ILE A N 1
ATOM 1657 C CA . ILE A 1 209 ? -6.622 4.772 26.265 1.00 91.44 209 ILE A CA 1
ATOM 1658 C C . ILE A 1 209 ? -5.109 4.558 26.256 1.00 91.44 209 ILE A C 1
ATOM 1660 O O . ILE A 1 209 ? -4.351 5.466 25.900 1.00 91.44 209 ILE A O 1
ATOM 1664 N N . ARG A 1 210 ? -4.677 3.354 26.631 1.00 92.06 210 ARG A N 1
ATOM 1665 C CA . ARG A 1 210 ? -3.285 2.900 26.601 1.00 92.06 210 ARG A CA 1
ATOM 1666 C C . ARG A 1 210 ? -3.209 1.544 25.912 1.00 92.06 210 ARG A C 1
ATOM 1668 O O . ARG A 1 210 ? -4.069 0.695 26.123 1.00 92.06 210 ARG A O 1
ATOM 1675 N N . LEU A 1 211 ? -2.174 1.344 25.102 1.00 94.19 211 LEU A N 1
ATOM 1676 C CA . LEU A 1 211 ? -1.873 0.039 24.523 1.00 94.19 211 LEU A CA 1
ATOM 1677 C C . LEU A 1 211 ? -1.459 -0.909 25.655 1.00 94.19 211 LEU A C 1
ATOM 1679 O O . LEU A 1 211 ? -0.462 -0.649 26.326 1.00 94.19 211 LEU A O 1
ATOM 1683 N N . SER A 1 212 ? -2.231 -1.970 25.878 1.00 95.62 212 SER A N 1
ATOM 1684 C CA . SER A 1 212 ? -1.995 -2.923 26.966 1.00 95.62 212 SER A CA 1
ATOM 1685 C C . SER A 1 212 ? -1.293 -4.187 26.490 1.00 95.62 212 SER A C 1
ATOM 1687 O O . SER A 1 212 ? -0.426 -4.716 27.184 1.00 95.62 212 SER A O 1
ATOM 1689 N N . ARG A 1 213 ? -1.614 -4.653 25.278 1.00 96.62 213 ARG A N 1
ATOM 1690 C CA . ARG A 1 213 ? -1.008 -5.852 24.689 1.00 96.62 213 ARG A CA 1
ATOM 1691 C C . ARG A 1 213 ? -0.910 -5.735 23.175 1.00 96.62 213 ARG A C 1
ATOM 1693 O O . ARG A 1 213 ? -1.839 -5.274 22.525 1.00 96.62 213 ARG A O 1
ATOM 1700 N N . VAL A 1 214 ? 0.189 -6.229 22.616 1.00 96.81 214 VAL A N 1
ATOM 1701 C CA . VAL A 1 214 ? 0.368 -6.431 21.173 1.00 96.81 214 VAL A CA 1
ATOM 1702 C C . VAL A 1 214 ? 0.445 -7.929 20.920 1.00 96.81 214 VAL A C 1
ATOM 1704 O O . VAL A 1 214 ? 1.254 -8.605 21.550 1.00 96.81 214 VAL A O 1
ATOM 1707 N N . VAL A 1 215 ? -0.404 -8.442 20.032 1.00 96.94 215 VAL A N 1
ATOM 1708 C CA . VAL A 1 215 ? -0.390 -9.854 19.618 1.00 96.94 215 VAL A CA 1
ATOM 1709 C C . VAL A 1 215 ? 0.421 -10.006 18.338 1.00 96.94 215 VAL A C 1
ATOM 1711 O O . VAL A 1 215 ? 1.320 -10.839 18.271 1.00 96.94 215 VAL A O 1
ATOM 1714 N N . ARG A 1 216 ? 0.148 -9.155 17.342 1.00 95.44 216 ARG A N 1
ATOM 1715 C CA . ARG A 1 216 ? 0.852 -9.115 16.056 1.00 95.44 216 ARG A CA 1
ATOM 1716 C C . ARG A 1 216 ? 1.229 -7.678 15.728 1.00 95.44 216 ARG A C 1
ATOM 1718 O O . ARG A 1 216 ? 0.466 -6.753 15.996 1.00 95.44 216 ARG A O 1
ATOM 1725 N N . ARG A 1 217 ? 2.435 -7.482 15.199 1.00 92.94 217 ARG A N 1
ATOM 1726 C CA . ARG A 1 217 ? 2.949 -6.171 14.785 1.00 92.94 217 ARG A CA 1
ATOM 1727 C C . ARG A 1 217 ? 4.088 -6.383 13.810 1.00 92.94 217 ARG A C 1
ATOM 1729 O O . ARG A 1 217 ? 5.220 -6.618 14.226 1.00 92.94 217 ARG A O 1
ATOM 1736 N N . GLY A 1 218 ? 3.791 -6.289 12.526 1.00 91.81 218 GLY A N 1
ATOM 1737 C CA . GLY A 1 218 ? 4.816 -6.481 11.521 1.00 91.81 218 GLY A CA 1
ATOM 1738 C C . GLY A 1 218 ? 4.415 -5.983 10.152 1.00 91.81 218 GLY A C 1
ATOM 1739 O O . GLY A 1 218 ? 3.240 -5.924 9.796 1.00 91.81 218 GLY A O 1
ATOM 1740 N N . VAL A 1 219 ? 5.452 -5.662 9.391 1.00 93.50 219 VAL A N 1
ATOM 1741 C CA . VAL A 1 219 ? 5.388 -5.624 7.942 1.00 93.50 219 VAL A CA 1
ATOM 1742 C C . VAL A 1 219 ? 6.191 -6.814 7.447 1.00 93.50 219 VAL A C 1
ATOM 1744 O O . VAL A 1 219 ? 7.354 -6.967 7.819 1.00 93.50 219 VAL A O 1
ATOM 1747 N N . ASN A 1 220 ? 5.573 -7.656 6.628 1.00 93.31 220 ASN A N 1
ATOM 1748 C CA . ASN A 1 220 ? 6.224 -8.829 6.066 1.00 93.31 220 ASN A CA 1
ATOM 1749 C C . ASN A 1 220 ? 6.431 -8.610 4.570 1.00 93.31 220 ASN A C 1
ATOM 1751 O O . ASN A 1 220 ? 5.466 -8.428 3.832 1.00 93.31 220 ASN A O 1
ATOM 1755 N N . LEU A 1 221 ? 7.685 -8.655 4.125 1.00 92.94 221 LEU A N 1
ATOM 1756 C CA . LEU A 1 221 ? 8.033 -8.734 2.709 1.00 92.94 221 LEU A CA 1
ATOM 1757 C C . LEU A 1 221 ? 8.049 -10.205 2.290 1.00 92.94 221 LEU A C 1
ATOM 1759 O O . LEU A 1 221 ? 8.751 -11.017 2.898 1.00 92.94 221 LEU A O 1
ATOM 1763 N N . GLN A 1 222 ? 7.328 -10.559 1.230 1.00 89.81 222 GLN A N 1
ATOM 1764 C CA . GLN A 1 222 ? 7.502 -11.870 0.616 1.00 89.81 222 GLN A CA 1
ATOM 1765 C C . GLN A 1 222 ? 8.841 -11.859 -0.130 1.00 89.81 222 GLN A C 1
ATOM 1767 O O . GLN A 1 222 ? 9.057 -11.051 -1.027 1.00 89.81 222 GLN A O 1
ATOM 1772 N N . GLY A 1 223 ? 9.778 -12.716 0.286 1.00 72.31 223 GLY A N 1
ATOM 1773 C CA . GLY A 1 223 ? 11.210 -12.567 -0.019 1.00 72.31 223 GLY A CA 1
ATOM 1774 C C . GLY A 1 223 ? 11.636 -12.687 -1.491 1.00 72.31 223 GLY A C 1
ATOM 1775 O O . GLY A 1 223 ? 12.826 -12.558 -1.780 1.00 72.31 223 GLY A O 1
ATOM 1776 N N . ALA A 1 224 ? 10.713 -12.940 -2.420 1.00 84.56 224 ALA A N 1
ATOM 1777 C CA . ALA A 1 224 ? 11.007 -13.064 -3.841 1.00 84.56 224 ALA A CA 1
ATOM 1778 C C . ALA A 1 224 ? 10.560 -11.818 -4.619 1.00 84.56 224 ALA A C 1
ATOM 1780 O O . ALA A 1 224 ? 9.414 -11.385 -4.535 1.00 84.56 224 ALA A O 1
ATOM 1781 N N . LEU A 1 225 ? 11.470 -11.294 -5.443 1.00 93.06 225 LEU A N 1
ATOM 1782 C CA . LEU A 1 225 ? 11.106 -10.438 -6.566 1.00 93.06 225 LEU A CA 1
ATOM 1783 C C . LEU A 1 225 ? 10.709 -11.330 -7.737 1.00 93.06 225 LEU A C 1
ATOM 1785 O O . LEU A 1 225 ? 11.443 -12.245 -8.119 1.00 93.06 225 LEU A O 1
ATOM 1789 N N . HIS A 1 226 ? 9.570 -11.036 -8.339 1.00 94.25 226 HIS A N 1
ATOM 1790 C CA . HIS A 1 226 ? 9.032 -11.783 -9.464 1.00 94.25 226 HIS A CA 1
ATOM 1791 C C . HIS A 1 226 ? 9.111 -10.936 -10.730 1.00 94.25 226 HIS A C 1
ATOM 1793 O O . HIS A 1 226 ? 8.949 -9.723 -10.675 1.00 94.25 226 HIS A O 1
ATOM 1799 N N . SER A 1 227 ? 9.366 -11.557 -11.880 1.00 94.19 227 SER A N 1
ATOM 1800 C CA . SER A 1 227 ? 9.320 -10.869 -13.177 1.00 94.19 227 SER A CA 1
ATOM 1801 C C . SER A 1 227 ? 7.901 -10.840 -13.739 1.00 94.19 227 SER A C 1
ATOM 1803 O O . SER A 1 227 ? 7.156 -11.811 -13.570 1.00 94.19 227 SER A O 1
ATOM 1805 N N . GLY A 1 228 ? 7.572 -9.782 -14.481 1.00 93.75 228 GLY A N 1
ATOM 1806 C CA . GLY A 1 228 ? 6.293 -9.670 -15.180 1.00 93.75 228 GLY A CA 1
ATOM 1807 C C . GLY A 1 228 ? 5.136 -9.215 -14.290 1.00 93.75 228 GLY A C 1
ATOM 1808 O O . GLY A 1 228 ? 5.333 -8.681 -13.195 1.00 93.75 228 GLY A O 1
ATOM 1809 N N . ALA A 1 229 ? 3.919 -9.458 -14.782 1.00 95.12 229 ALA A N 1
ATOM 1810 C CA . ALA A 1 229 ? 2.678 -9.183 -14.066 1.00 95.12 229 ALA A CA 1
ATOM 1811 C C . ALA A 1 229 ? 2.561 -10.012 -12.768 1.00 95.12 229 ALA A C 1
ATOM 1813 O O . ALA A 1 229 ? 3.095 -11.130 -12.711 1.00 95.12 229 ALA A O 1
ATOM 1814 N N . PRO A 1 230 ? 1.832 -9.508 -11.755 1.00 96.50 230 PRO A N 1
ATOM 1815 C CA . PRO A 1 230 ? 1.382 -10.284 -10.606 1.00 96.50 230 PRO A CA 1
ATOM 1816 C C . PRO A 1 230 ? 0.788 -11.636 -10.998 1.00 96.50 230 PRO A C 1
ATOM 1818 O O . PRO A 1 230 ? 0.133 -11.777 -12.029 1.00 96.50 230 PRO A O 1
ATOM 1821 N N . ARG A 1 231 ? 1.017 -12.641 -10.154 1.00 95.69 231 ARG A N 1
ATOM 1822 C CA . ARG A 1 231 ? 0.502 -14.012 -10.324 1.00 95.69 231 ARG A CA 1
ATOM 1823 C C . ARG A 1 231 ? -0.594 -14.357 -9.328 1.00 95.69 231 ARG A C 1
ATOM 1825 O O . ARG A 1 231 ? -1.328 -15.315 -9.540 1.00 95.69 231 ARG A O 1
ATOM 1832 N N . ASP A 1 232 ? -0.674 -13.612 -8.234 1.00 94.94 232 ASP A N 1
ATOM 1833 C CA . ASP A 1 232 ? -1.733 -13.778 -7.253 1.00 94.94 232 ASP A CA 1
ATOM 1834 C C . ASP A 1 232 ? -3.078 -13.348 -7.875 1.00 94.94 232 ASP A C 1
ATOM 1836 O O . ASP A 1 232 ? -3.188 -12.208 -8.340 1.00 94.94 232 ASP A O 1
ATOM 1840 N N . PRO A 1 233 ? -4.105 -14.222 -7.881 1.00 95.31 233 PRO A N 1
ATOM 1841 C CA . PRO A 1 233 ? -5.402 -13.947 -8.502 1.00 95.31 233 PRO A CA 1
ATOM 1842 C C . PRO A 1 233 ? -6.120 -12.700 -7.980 1.00 95.31 233 PRO A C 1
ATOM 1844 O O . PRO A 1 233 ? -7.006 -12.183 -8.654 1.00 95.31 233 PRO A O 1
ATOM 1847 N N . ARG A 1 234 ? -5.768 -12.214 -6.784 1.00 93.75 234 ARG A N 1
ATOM 1848 C CA . ARG A 1 234 ? -6.342 -10.983 -6.223 1.00 93.75 234 ARG A CA 1
ATOM 1849 C C . ARG A 1 234 ? -5.877 -9.738 -6.970 1.00 93.75 234 ARG A C 1
ATOM 1851 O O . ARG A 1 234 ? -6.632 -8.776 -7.042 1.00 93.75 234 ARG A O 1
ATOM 1858 N N . PHE A 1 235 ? -4.661 -9.764 -7.516 1.00 96.44 235 PHE A N 1
ATOM 1859 C CA . PHE A 1 235 ? -4.011 -8.626 -8.174 1.00 96.44 235 PHE A CA 1
ATOM 1860 C C . PHE A 1 235 ? -3.885 -8.810 -9.692 1.00 96.44 235 PHE A C 1
ATOM 1862 O O . PHE A 1 235 ? -3.888 -7.828 -10.432 1.00 96.44 235 PHE A O 1
ATOM 1869 N N . HIS A 1 236 ? -3.778 -10.058 -10.157 1.00 96.88 236 HIS A N 1
ATOM 1870 C CA . HIS A 1 236 ? -3.578 -10.390 -11.564 1.00 96.88 236 HIS A CA 1
ATOM 1871 C C . HIS A 1 236 ? -4.709 -9.855 -12.454 1.00 96.88 236 HIS A C 1
ATOM 1873 O O . HIS A 1 236 ? -5.890 -10.087 -12.188 1.00 96.88 236 HIS A O 1
ATOM 1879 N N . GLY A 1 237 ? -4.345 -9.157 -13.530 1.00 96.62 237 GLY A N 1
ATOM 1880 C CA . GLY A 1 237 ? -5.286 -8.571 -14.489 1.00 96.62 237 GLY A CA 1
ATOM 1881 C C . GLY A 1 237 ? -5.961 -7.284 -14.003 1.00 96.62 237 GLY A C 1
ATOM 1882 O O . GLY A 1 237 ? -6.855 -6.769 -14.675 1.00 96.62 237 GLY A O 1
ATOM 1883 N N . ARG A 1 238 ? -5.565 -6.763 -12.835 1.00 96.62 238 ARG A N 1
ATOM 1884 C CA . ARG A 1 238 ? -6.088 -5.522 -12.237 1.00 96.62 238 ARG A CA 1
ATOM 1885 C C . ARG A 1 238 ? -5.069 -4.383 -12.225 1.00 96.62 238 ARG A C 1
ATOM 1887 O O . ARG A 1 238 ? -5.368 -3.284 -11.767 1.00 96.62 238 ARG A O 1
ATOM 1894 N N . GLU A 1 239 ? -3.880 -4.615 -12.771 1.00 95.75 239 GLU A N 1
ATOM 1895 C CA . GLU A 1 239 ? -2.717 -3.724 -12.712 1.00 95.75 239 GLU A CA 1
ATOM 1896 C C . GLU A 1 239 ? -2.953 -2.375 -13.392 1.00 95.75 239 GLU A C 1
ATOM 1898 O O . GLU A 1 239 ? -2.299 -1.397 -13.042 1.00 95.75 239 GLU A O 1
ATOM 1903 N N . LEU A 1 240 ? -3.879 -2.311 -14.354 1.00 95.56 240 LEU A N 1
ATOM 1904 C CA . LEU A 1 240 ? -4.249 -1.105 -15.111 1.00 95.56 240 LEU A CA 1
ATOM 1905 C C . LEU A 1 240 ? -5.734 -0.747 -14.953 1.00 95.56 240 LEU A C 1
ATOM 1907 O O . LEU A 1 240 ? -6.232 0.125 -15.657 1.00 95.56 240 LEU A O 1
ATOM 1911 N N . ASP A 1 241 ? -6.457 -1.421 -14.055 1.00 93.88 241 ASP A N 1
ATOM 1912 C CA . ASP A 1 241 ? -7.885 -1.179 -13.856 1.00 93.88 241 ASP A CA 1
ATOM 1913 C C . ASP A 1 241 ? -8.089 0.182 -13.170 1.00 93.88 241 ASP A C 1
ATOM 1915 O O . ASP A 1 241 ? -7.802 0.353 -11.982 1.00 93.88 241 ASP A O 1
ATOM 1919 N N . GLN A 1 242 ? -8.538 1.169 -13.949 1.00 90.12 242 GLN A N 1
ATOM 1920 C CA . GLN A 1 242 ? -8.832 2.528 -13.483 1.00 90.12 242 GLN A CA 1
ATOM 1921 C C . GLN A 1 242 ? -10.211 2.641 -12.809 1.00 90.12 242 GLN A C 1
ATOM 1923 O O . GLN A 1 242 ? -10.530 3.687 -12.251 1.00 90.12 242 GLN A O 1
ATOM 1928 N N . SER A 1 243 ? -11.039 1.586 -12.839 1.00 90.44 243 SER A N 1
ATOM 1929 C CA . SER A 1 243 ? -12.311 1.557 -12.102 1.00 90.44 243 SER A CA 1
ATOM 1930 C C . SER A 1 243 ? -12.125 1.242 -10.614 1.00 90.44 243 SER A C 1
ATOM 1932 O O . SER A 1 243 ? -13.042 1.442 -9.812 1.00 90.44 243 SER A O 1
ATOM 1934 N N . LEU A 1 244 ? -10.934 0.765 -10.231 1.00 89.69 244 LEU A N 1
ATOM 1935 C CA . LEU A 1 244 ? -10.569 0.557 -8.838 1.00 89.69 244 LEU A CA 1
ATOM 1936 C C . LEU A 1 244 ? -10.577 1.884 -8.079 1.00 89.69 244 LEU A C 1
ATOM 1938 O O . LEU A 1 244 ? -10.051 2.901 -8.525 1.00 89.69 244 LEU A O 1
ATOM 1942 N N . ARG A 1 245 ? -11.145 1.849 -6.877 1.00 87.38 245 ARG A N 1
ATOM 1943 C CA . ARG A 1 245 ? -11.153 2.995 -5.963 1.00 87.38 245 ARG A CA 1
ATOM 1944 C C . ARG A 1 245 ? -9.753 3.238 -5.401 1.00 87.38 245 ARG A C 1
ATOM 1946 O O . ARG A 1 245 ? -9.012 2.280 -5.227 1.00 87.38 245 ARG A O 1
ATOM 1953 N N . ILE A 1 246 ? -9.441 4.480 -5.034 1.00 86.75 246 ILE A N 1
ATOM 1954 C CA . ILE A 1 246 ? -8.178 4.856 -4.375 1.00 86.75 246 ILE A CA 1
ATOM 1955 C C . ILE A 1 246 ? -8.300 4.679 -2.853 1.00 86.75 246 ILE A C 1
ATOM 1957 O O . ILE A 1 246 ? -9.247 5.190 -2.255 1.00 86.75 246 ILE A O 1
ATOM 1961 N N . ALA A 1 247 ? -7.345 3.987 -2.225 1.00 82.38 247 ALA A N 1
ATOM 1962 C CA . ALA A 1 247 ? -7.308 3.632 -0.802 1.00 82.38 247 ALA A CA 1
ATOM 1963 C C . ALA A 1 247 ? -7.386 4.851 0.139 1.00 82.38 247 ALA A C 1
ATOM 1965 O O . ALA A 1 247 ? -8.072 4.801 1.166 1.00 82.38 247 ALA A O 1
ATOM 1966 N N . ASN A 1 248 ? -6.777 5.971 -0.261 1.00 67.38 248 ASN A N 1
ATOM 1967 C CA . ASN A 1 248 ? -6.755 7.226 0.497 1.00 67.38 248 ASN A CA 1
ATOM 1968 C C . ASN A 1 248 ? -8.077 8.019 0.430 1.00 67.38 248 ASN A C 1
ATOM 1970 O O . ASN A 1 248 ? -8.366 8.817 1.318 1.00 67.38 248 ASN A O 1
ATOM 1974 N N . ASN A 1 249 ? -8.942 7.752 -0.558 1.00 53.94 249 ASN A N 1
ATOM 1975 C CA . ASN A 1 249 ? -10.216 8.468 -0.740 1.00 53.94 249 ASN A CA 1
ATOM 1976 C C . ASN A 1 249 ? -11.377 7.898 0.082 1.00 53.94 249 ASN A C 1
ATOM 1978 O O . ASN A 1 249 ? -12.516 8.370 -0.008 1.00 53.94 249 ASN A O 1
ATOM 1982 N N . PHE A 1 250 ? -11.120 6.888 0.906 1.00 51.41 250 PHE A N 1
ATOM 1983 C CA . PHE A 1 250 ? -12.134 6.379 1.806 1.00 51.41 250 PHE A CA 1
ATOM 1984 C C . PHE A 1 250 ? -12.167 7.220 3.075 1.00 51.41 250 PHE A C 1
ATOM 1986 O O . PHE A 1 250 ? -11.527 6.918 4.082 1.00 51.41 250 PHE A O 1
ATOM 1993 N N . GLY A 1 251 ? -12.993 8.263 3.038 1.00 43.06 251 GLY A N 1
ATOM 1994 C CA . GLY A 1 251 ? -13.499 8.864 4.262 1.00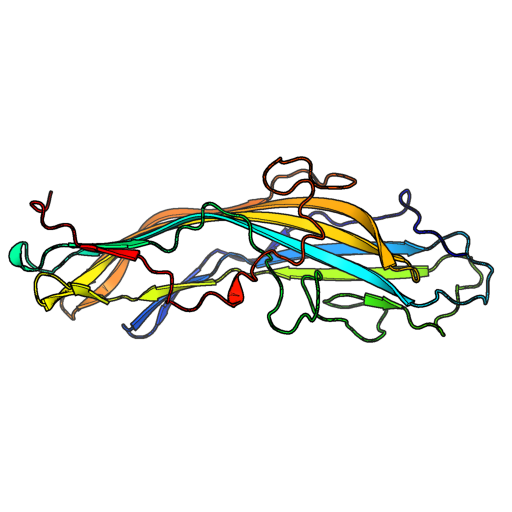 43.06 251 GLY A CA 1
ATOM 1995 C C . GLY A 1 251 ? -14.181 7.808 5.141 1.00 43.06 251 GLY A C 1
ATOM 1996 O O . GLY A 1 251 ? -14.611 6.751 4.678 1.00 43.06 251 GLY A O 1
ATOM 1997 N N . THR A 1 252 ? -14.351 8.132 6.417 1.00 43.16 252 THR A N 1
ATOM 1998 C CA . THR A 1 252 ? -15.073 7.385 7.467 1.00 43.16 252 THR A CA 1
ATOM 1999 C C . THR A 1 252 ? -16.526 6.975 7.134 1.00 43.16 252 THR A C 1
ATOM 2001 O O . THR A 1 252 ? -17.245 6.509 8.014 1.00 43.16 252 THR A O 1
ATOM 2004 N N . ARG A 1 253 ? -16.987 7.142 5.887 1.00 35.78 253 ARG A N 1
ATOM 2005 C CA . ARG A 1 253 ? -18.360 6.898 5.423 1.00 35.78 253 ARG A CA 1
ATOM 2006 C C . ARG A 1 253 ? -18.712 5.424 5.211 1.00 35.78 253 ARG A C 1
ATOM 2008 O O . ARG A 1 253 ? -19.885 5.100 5.334 1.00 35.78 253 ARG A O 1
ATOM 2015 N N . ASP A 1 254 ? -17.736 4.545 4.984 1.00 43.78 254 ASP A N 1
ATOM 2016 C CA . ASP A 1 254 ? -17.972 3.094 4.836 1.00 43.78 254 ASP A CA 1
ATOM 2017 C C . ASP A 1 254 ? -17.754 2.323 6.157 1.00 43.78 254 ASP A C 1
ATOM 2019 O O . ASP A 1 254 ? -17.437 1.133 6.161 1.00 43.78 254 ASP A O 1
ATOM 2023 N N . VAL A 1 255 ? -17.886 3.002 7.303 1.00 50.06 255 VAL A N 1
ATOM 2024 C CA . VAL A 1 255 ? -17.843 2.355 8.618 1.00 50.06 255 VAL A CA 1
ATOM 2025 C C . VAL A 1 255 ? -19.221 1.780 8.923 1.00 50.06 255 VAL A C 1
ATOM 2027 O O . VAL A 1 255 ? -20.139 2.499 9.316 1.00 50.06 255 VAL A O 1
ATOM 2030 N N . PHE A 1 256 ? -19.362 0.465 8.786 1.00 50.12 256 PHE A N 1
ATOM 2031 C CA . PHE A 1 256 ? -20.520 -0.230 9.333 1.00 50.12 256 PHE A CA 1
ATOM 2032 C C . PHE A 1 256 ? -20.314 -0.375 10.841 1.00 50.12 256 PHE A C 1
ATOM 2034 O O . PHE A 1 256 ? -19.546 -1.225 11.298 1.00 50.12 256 PHE A O 1
ATOM 2041 N N . SER A 1 257 ? -20.983 0.468 11.627 1.00 51.97 257 SER A N 1
ATOM 2042 C CA . SER A 1 257 ? -21.124 0.235 13.059 1.00 51.97 257 SER A CA 1
ATOM 2043 C C . SER A 1 257 ? -22.271 -0.746 13.275 1.00 51.97 257 SER A C 1
ATOM 2045 O O . SER A 1 257 ? -23.429 -0.475 12.956 1.00 51.97 257 SER A O 1
ATOM 2047 N N . ARG A 1 258 ? -21.952 -1.926 13.807 1.00 52.28 258 ARG A N 1
ATOM 2048 C CA . ARG A 1 258 ? -22.972 -2.839 14.323 1.00 52.28 258 ARG A CA 1
ATOM 2049 C C . ARG A 1 258 ? -22.857 -2.834 15.835 1.00 52.28 258 ARG A C 1
ATOM 2051 O O . ARG A 1 258 ? -21.862 -3.307 16.390 1.00 52.28 258 ARG A O 1
ATOM 2058 N N . THR A 1 259 ? -23.860 -2.268 16.494 1.00 55.09 259 THR A N 1
ATOM 2059 C CA . THR A 1 259 ? -24.001 -2.414 17.940 1.00 55.09 259 THR A CA 1
ATOM 2060 C C . THR A 1 259 ? -24.366 -3.862 18.235 1.00 55.09 259 THR A C 1
ATOM 2062 O O . THR A 1 259 ? -25.236 -4.434 17.574 1.00 55.09 259 THR A O 1
ATOM 2065 N N . TRP A 1 260 ? -23.665 -4.476 19.184 1.00 50.19 260 TRP A N 1
ATOM 2066 C CA . TRP A 1 260 ? -24.006 -5.806 19.669 1.00 50.19 260 TRP A CA 1
ATOM 2067 C C . TRP A 1 260 ? -24.490 -5.678 21.110 1.00 50.19 260 TRP A C 1
ATOM 2069 O O . TRP A 1 260 ? -23.713 -5.320 21.997 1.00 50.19 260 TRP A O 1
ATOM 2079 N N . ASP A 1 261 ? -25.774 -5.972 21.317 1.00 51.16 261 ASP A N 1
ATOM 2080 C CA . ASP A 1 261 ? -26.470 -5.857 22.607 1.00 51.16 261 ASP A CA 1
ATOM 2081 C C . ASP A 1 261 ? -26.434 -7.164 23.422 1.00 51.16 261 ASP A C 1
ATOM 2083 O O . ASP A 1 261 ? -27.259 -7.390 24.305 1.00 51.16 261 ASP A O 1
ATOM 2087 N N . GLY A 1 262 ? -25.503 -8.071 23.120 1.00 47.12 262 GLY A N 1
ATOM 2088 C CA . GLY A 1 262 ? -25.367 -9.301 23.891 1.00 47.12 262 GLY A CA 1
ATOM 2089 C C . GLY A 1 262 ? -24.613 -9.097 25.215 1.00 47.12 262 GLY A C 1
ATOM 2090 O O . GLY A 1 262 ? -23.927 -8.088 25.409 1.00 47.12 262 GLY A O 1
ATOM 2091 N N . PRO A 1 263 ? -24.735 -10.048 26.158 1.00 40.22 263 PRO A N 1
ATOM 2092 C CA . PRO A 1 263 ? -24.077 -9.961 27.455 1.00 40.22 263 PRO A CA 1
ATOM 2093 C C . PRO A 1 263 ? -22.555 -9.901 27.283 1.00 40.22 263 PRO A C 1
ATOM 2095 O O . PRO A 1 263 ? -21.978 -10.661 26.507 1.00 40.22 263 PRO A O 1
ATOM 2098 N N . ALA A 1 264 ? -21.908 -8.985 28.007 1.00 44.38 264 ALA A N 1
ATOM 2099 C CA . ALA A 1 264 ? -20.455 -8.889 28.040 1.00 44.38 264 ALA A CA 1
ATOM 2100 C C . ALA A 1 264 ? -19.868 -10.214 28.556 1.00 44.38 264 ALA A C 1
ATOM 2102 O O . ALA A 1 264 ? -20.109 -10.571 29.708 1.00 44.38 264 ALA A O 1
ATOM 2103 N N . ALA A 1 265 ? -19.143 -10.926 27.691 1.00 42.03 265 ALA A N 1
ATOM 2104 C CA . ALA A 1 265 ? -18.301 -12.052 28.084 1.00 42.03 265 ALA A CA 1
ATOM 2105 C C . ALA A 1 265 ? -17.064 -11.575 28.864 1.00 42.03 265 ALA A C 1
ATOM 2107 O O . ALA A 1 265 ? -16.594 -10.427 28.628 1.00 42.03 265 ALA A O 1
#

Sequence (265 aa):
MAVVDLNNLVMTRPVVIGPTEIDLHLGHAVQLKSARIRAEADVTLMDGIPGSFTGSWKFGFIQLEYSETNYARYRGRQQSHGSTLSTSTRRFLVRDTDETAPDIWYDPPSGGVVEGRGTQVLRTTTPIPSAGRLTTHVMMEDRPTQPFSTRITNGSTGFFNFLHHMESTFMFCTILAAQEPGGRFHFLKHFYWNLDFEGFFDQDLTGRIRLSRVVRRGVNLQGALHSGAPRDPRFHGRELDQSLRIANNFGTRDVFSRTWDGPAA

Secondary structure (DSSP, 8-state):
--EE-GGG-EEPPPEEES--EEEEETTTEEEEEPPEEEEEEEEEEESPPTT-B--S-EEEEEEEEEEEEEEEEEEESSGGG-EEEEE----SEEEE--TT--SS-SS-EE-S-SSSBSEEE--TT-BPPTTS-EEEEEEEEE--EEEEESEEE-TTT-SEEEEEEEEEEEEEEEEEEEE-TTS-EEEEEEEEEEEEEEEEEEE-TTS-EEEEEEEEEEEEE-S--EESS--STTTTT-TT-TTSPBGGG--GGG-EEEEE-S---